Protein 4K02 (pdb70)

B-factor: mean 63.15, std 21.61, range [33.35, 143.44]

Structure (mmCIF, N/CA/C/O backbone):
data_4K02
#
_entry.id   4K02
#
_cell.length_a   99.529
_cell.length_b   99.529
_cell.length_c   61.257
_cell.angle_alpha   90.00
_cell.angle_beta   90.00
_cell.angle_gamma   120.00
#
_symmetry.space_group_name_H-M   'P 31 2 1'
#
loop_
_entity.id
_entity.type
_entity.pdbx_description
1 polymer '1,4-dihydroxy-2-naphthoyl-CoA thioesterase'
2 water water
#
loop_
_atom_site.group_PDB
_atom_site.id
_atom_site.type_symbol
_atom_site.label_atom_id
_atom_site.label_alt_id
_atom_site.label_comp_id
_atom_site.label_asym_id
_atom_site.label_entity_id
_atom_site.label_seq_id
_atom_site.pdbx_PDB_ins_code
_atom_site.Cartn_x
_atom_site.Cartn_y
_atom_site.Cartn_z
_atom_site.occupancy
_atom_site.B_iso_or_equiv
_atom_site.auth_seq_id
_atom_site.auth_comp_id
_atom_site.auth_asym_id
_atom_site.auth_atom_id
_atom_site.pdbx_PDB_model_num
ATOM 1 N N . ALA A 1 13 ? 49.497 -27.011 88.834 1.00 100.38 10 ALA A N 1
ATOM 2 C CA . ALA A 1 13 ? 49.942 -26.242 90.029 1.00 91.07 10 ALA A CA 1
ATOM 3 C C . ALA A 1 13 ? 51.188 -25.452 89.647 1.00 92.65 10 ALA A C 1
ATOM 4 O O . ALA A 1 13 ? 52.182 -25.454 90.364 1.00 97.90 10 ALA A O 1
ATOM 6 N N . ILE A 1 14 ? 51.125 -24.783 88.499 1.00 112.50 11 ILE A N 1
ATOM 7 C CA . ILE A 1 14 ? 52.069 -23.715 88.161 1.00 109.19 11 ILE A CA 1
ATOM 8 C C . ILE A 1 14 ? 51.462 -22.330 88.432 1.00 91.16 11 ILE A C 1
ATOM 9 O O . ILE A 1 14 ? 52.165 -21.316 88.423 1.00 89.73 11 ILE A O 1
ATOM 14 N N . ASP A 1 15 ? 50.152 -22.295 88.678 1.00 67.93 12 ASP A N 1
ATOM 15 C CA . ASP A 1 15 ? 49.467 -21.134 89.258 1.00 54.08 12 ASP A CA 1
ATOM 16 C C . ASP A 1 15 ? 48.536 -21.609 90.384 1.00 59.73 12 ASP A C 1
ATOM 17 O O . ASP A 1 15 ? 47.435 -22.080 90.106 1.00 51.21 12 ASP A O 1
ATOM 22 N N . PRO A 1 16 ? 48.967 -21.511 91.653 1.00 56.65 13 PRO A N 1
ATOM 23 C CA . PRO A 1 16 ? 48.249 -22.275 92.675 1.00 61.46 13 PRO A CA 1
ATOM 24 C C . PRO A 1 16 ? 46.787 -21.871 92.935 1.00 56.46 13 PRO A C 1
ATOM 25 O O . PRO A 1 16 ? 45.915 -22.729 93.125 1.00 52.69 13 PRO A O 1
ATOM 29 N N . PRO A 1 17 ? 46.481 -20.577 92.892 1.00 53.53 14 PRO A N 1
ATOM 30 C CA . PRO A 1 17 ? 45.068 -20.262 93.138 1.00 53.69 14 PRO A CA 1
ATOM 31 C C . PRO A 1 17 ? 44.133 -20.724 92.033 1.00 54.39 14 PRO A C 1
ATOM 32 O O . PRO A 1 17 ? 42.991 -21.114 92.314 1.00 46.34 14 PRO A O 1
ATOM 36 N N . LEU A 1 18 ? 44.605 -20.641 90.790 1.00 44.59 15 LEU A N 1
ATOM 37 C CA . LEU A 1 18 ? 43.862 -21.192 89.639 1.00 50.27 15 LEU A CA 1
ATOM 38 C C . LEU A 1 18 ? 43.719 -22.696 89.703 1.00 45.31 15 LEU A C 1
ATOM 39 O O . LEU A 1 18 ? 42.672 -23.262 89.370 1.00 46.47 15 LEU A O 1
ATOM 44 N N . HIS A 1 19 ? 44.762 -23.373 90.168 1.00 46.36 16 HIS A N 1
ATOM 45 C CA . HIS A 1 19 ? 44.683 -24.797 90.262 1.00 54.55 16 HIS A CA 1
ATOM 46 C C . HIS A 1 19 ? 43.584 -25.200 91.252 1.00 55.44 16 HIS A C 1
ATOM 47 O O . HIS A 1 19 ? 42.821 -26.126 91.008 1.00 48.83 16 HIS A O 1
ATOM 54 N N . MET A 1 20 ? 43.496 -24.486 92.365 1.00 49.71 17 MET A N 1
ATOM 55 C CA . MET A 1 20 ? 42.547 -24.778 93.422 1.00 57.58 17 MET A CA 1
ATOM 56 C C . MET A 1 20 ? 41.112 -24.490 93.002 1.00 48.70 17 MET A C 1
ATOM 57 O O . MET A 1 20 ? 40.168 -25.033 93.571 1.00 53.35 17 MET A O 1
ATOM 62 N N . LEU A 1 21 ? 40.953 -23.616 92.039 1.00 43.50 18 LEU A N 1
ATOM 63 C CA . LEU A 1 21 ? 39.637 -23.276 91.489 1.00 45.35 18 LEU A CA 1
ATOM 64 C C . LEU A 1 21 ? 39.208 -24.282 90.416 1.00 51.09 18 LEU A C 1
ATOM 65 O O . LEU A 1 21 ? 38.092 -24.216 89.931 1.00 47.91 18 LEU A O 1
ATOM 70 N N . GLY A 1 22 ? 40.085 -25.213 90.050 1.00 46.35 19 GLY A N 1
ATOM 71 C CA . GLY A 1 22 ? 39.764 -26.172 89.000 1.00 54.66 19 GLY A CA 1
ATOM 72 C C . GLY A 1 22 ? 40.204 -25.825 87.588 1.00 52.51 19 GLY A C 1
ATOM 73 O O . GLY A 1 22 ? 39.847 -26.516 86.654 1.00 48.52 19 GLY A O 1
ATOM 74 N N . PHE A 1 23 ? 41.039 -24.819 87.412 1.00 45.11 20 PHE A N 1
ATOM 75 C CA . PHE A 1 23 ? 41.539 -24.462 86.089 1.00 46.04 20 PHE A CA 1
ATOM 76 C C . PHE A 1 23 ? 42.511 -25.520 85.576 1.00 50.09 20 PHE A C 1
ATOM 77 O O . PHE A 1 23 ? 43.298 -26.031 86.354 1.00 50.07 20 PHE A O 1
ATOM 85 N N . GLU A 1 24 ? 42.428 -25.914 84.303 1.00 49.77 21 GLU A N 1
ATOM 86 C CA . GLU A 1 24 ? 43.459 -26.763 83.687 1.00 52.11 21 GLU A CA 1
ATOM 87 C C . GLU A 1 24 ? 44.133 -26.109 82.489 1.00 60.64 21 GLU A C 1
ATOM 88 O O . GLU A 1 24 ? 43.461 -25.624 81.577 1.00 53.36 21 GLU A O 1
ATOM 94 N N . PHE A 1 25 ? 45.455 -26.012 82.514 1.00 55.97 22 PHE A N 1
ATOM 95 C CA . PHE A 1 25 ? 46.178 -25.415 81.390 1.00 60.26 22 PHE A CA 1
ATOM 96 C C . PHE A 1 25 ? 46.175 -26.392 80.226 1.00 52.37 22 PHE A C 1
ATOM 97 O O . PHE A 1 25 ? 46.182 -27.599 80.397 1.00 62.59 22 PHE A O 1
ATOM 105 N N . ASP A 1 26 ? 46.194 -25.877 79.007 1.00 53.25 23 ASP A N 1
ATOM 106 C CA . ASP A 1 26 ? 46.241 -26.755 77.847 1.00 54.34 23 ASP A CA 1
ATOM 107 C C . ASP A 1 26 ? 47.498 -26.481 77.020 1.00 63.62 23 ASP A C 1
ATOM 108 O O . ASP A 1 26 ? 48.421 -27.281 77.041 1.00 75.17 23 ASP A O 1
ATOM 113 N N . GLU A 1 27 ? 47.540 -25.380 76.284 1.00 60.41 24 GLU A N 1
ATOM 114 C CA . GLU A 1 27 ? 48.651 -25.124 75.368 1.00 68.72 24 GLU A CA 1
ATOM 115 C C . GLU A 1 27 ? 49.518 -24.008 75.914 1.00 52.33 24 GLU A C 1
ATOM 116 O O . GLU A 1 27 ? 48.990 -23.034 76.429 1.00 48.92 24 GLU A O 1
ATOM 122 N N . LEU A 1 28 ? 50.842 -24.147 75.816 1.00 53.58 25 LEU A N 1
ATOM 123 C CA . LEU A 1 28 ? 51.733 -23.000 76.104 1.00 51.54 25 LEU A CA 1
ATOM 124 C C . LEU A 1 28 ? 52.718 -22.820 74.929 1.00 51.88 25 LEU A C 1
ATOM 125 O O . LEU A 1 28 ? 53.324 -23.808 74.497 1.00 53.47 25 LEU A O 1
ATOM 130 N N . SER A 1 29 ? 52.828 -21.596 74.439 1.00 56.53 26 SER A N 1
ATOM 131 C CA . SER A 1 29 ? 53.728 -21.245 73.343 1.00 55.48 26 SER A CA 1
ATOM 132 C C . SER A 1 29 ? 53.920 -19.741 73.412 1.00 53.70 26 SER A C 1
ATOM 133 O O . SER A 1 29 ? 53.194 -19.031 74.134 1.00 50.45 26 SER A O 1
ATOM 136 N N . PRO A 1 30 ? 54.928 -19.223 72.698 1.00 58.14 27 PRO A N 1
ATOM 137 C CA . PRO A 1 30 ? 55.153 -17.789 72.877 1.00 60.84 27 PRO A CA 1
ATOM 138 C C . PRO A 1 30 ? 54.075 -16.891 72.248 1.00 52.92 27 PRO A C 1
ATOM 139 O O . PRO A 1 30 ? 54.091 -15.677 72.486 1.00 48.22 27 PRO A O 1
ATOM 143 N N . THR A 1 31 ? 53.157 -17.472 71.463 1.00 48.42 28 THR A N 1
ATOM 144 C CA . THR A 1 31 ? 52.063 -16.661 70.897 1.00 52.44 28 THR A CA 1
ATOM 145 C C . THR A 1 31 ? 50.648 -17.045 71.357 1.00 52.61 28 THR A C 1
ATOM 146 O O . THR A 1 31 ? 49.690 -16.449 70.901 1.00 48.99 28 THR A O 1
ATOM 150 N N . ARG A 1 32 ? 50.514 -18.053 72.217 1.00 46.35 29 ARG A N 1
ATOM 151 C CA . ARG A 1 32 ? 49.198 -18.562 72.587 1.00 45.18 29 ARG A CA 1
ATOM 152 C C . ARG A 1 32 ? 49.270 -19.419 73.829 1.00 45.46 29 ARG A C 1
ATOM 153 O O . ARG A 1 32 ? 50.067 -20.349 73.906 1.00 49.15 29 ARG A O 1
ATOM 161 N N . ILE A 1 33 ? 48.422 -19.090 74.793 1.00 45.95 30 ILE A N 1
ATOM 162 C CA . ILE A 1 33 ? 48.240 -19.894 76.005 1.00 46.59 30 ILE A CA 1
ATOM 163 C C . ILE A 1 33 ? 46.754 -20.193 76.141 1.00 43.59 30 ILE A C 1
ATOM 164 O O . ILE A 1 33 ? 45.925 -19.289 76.039 1.00 42.62 30 ILE A O 1
ATOM 169 N N . THR A 1 34 ? 46.407 -21.433 76.425 1.00 45.61 31 THR A N 1
ATOM 170 C CA . THR A 1 34 ? 45.012 -21.774 76.591 1.00 48.10 31 THR A CA 1
ATOM 171 C C . THR A 1 34 ? 44.817 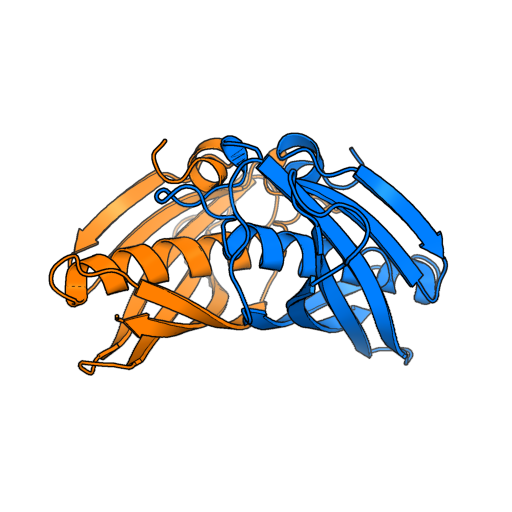-22.621 77.829 1.00 47.96 31 THR A C 1
ATOM 172 O O . THR A 1 34 ? 45.732 -23.296 78.328 1.00 49.59 31 THR A O 1
ATOM 176 N N . GLY A 1 35 ? 43.564 -22.652 78.269 1.00 44.84 32 GLY A N 1
ATOM 177 C CA . GLY A 1 35 ? 43.103 -23.707 79.164 1.00 47.94 32 GLY A CA 1
ATOM 178 C C . GLY A 1 35 ? 41.612 -23.632 79.386 1.00 49.53 32 GLY A C 1
ATOM 179 O O . GLY A 1 35 ? 40.897 -22.896 78.687 1.00 44.90 32 GLY A O 1
ATOM 180 N N . ARG A 1 36 ? 41.151 -24.377 80.381 1.00 46.63 33 ARG A N 1
ATOM 181 C CA . ARG A 1 36 ? 39.717 -24.537 80.622 1.00 48.83 33 ARG A CA 1
ATOM 182 C C . ARG A 1 36 ? 39.385 -24.537 82.093 1.00 49.74 33 ARG A C 1
ATOM 183 O O . ARG A 1 36 ? 40.201 -24.948 82.915 1.00 47.63 33 ARG A O 1
ATOM 191 N N . LEU A 1 37 ? 38.157 -24.125 82.390 1.00 45.09 34 LEU A N 1
ATOM 192 C CA . LEU A 1 37 ? 37.629 -24.111 83.739 1.00 44.21 34 LEU A CA 1
ATOM 193 C C . LEU A 1 37 ? 36.173 -24.577 83.773 1.00 45.10 34 LEU A C 1
ATOM 194 O O . LEU A 1 37 ? 35.308 -23.840 83.297 1.00 44.59 34 LEU A O 1
ATOM 199 N N . PRO A 1 38 ? 35.889 -25.732 84.392 1.00 45.79 35 PRO A N 1
ATOM 200 C CA . PRO A 1 38 ? 34.476 -26.035 84.699 1.00 49.08 35 PRO A CA 1
ATOM 201 C C . PRO A 1 38 ? 33.910 -24.990 85.670 1.00 51.19 35 PRO A C 1
ATOM 202 O O . PRO A 1 38 ? 34.562 -24.626 86.640 1.00 46.82 35 PRO A O 1
ATOM 206 N N . VAL A 1 39 ? 32.727 -24.454 85.415 1.00 46.35 36 VAL A N 1
ATOM 207 C CA . VAL A 1 39 ? 32.172 -23.481 86.344 1.00 42.90 36 VAL A CA 1
ATOM 208 C C . VAL A 1 39 ? 31.535 -24.248 87.501 1.00 49.56 36 VAL A C 1
ATOM 209 O O . VAL A 1 39 ? 30.427 -24.776 87.374 1.00 54.03 36 VAL A O 1
ATOM 213 N N . SER A 1 40 ? 32.293 -24.428 88.584 1.00 49.02 37 SER A N 1
ATOM 214 C CA . SER A 1 40 ? 31.851 -25.274 89.711 1.00 50.62 37 SER A CA 1
ATOM 215 C C . SER A 1 40 ? 31.510 -24.280 90.833 1.00 47.11 37 SER A C 1
ATOM 216 O O . SER A 1 40 ? 31.768 -23.094 90.675 1.00 46.83 37 SER A O 1
ATOM 219 N N . PRO A 1 41 ? 30.925 -24.748 91.948 1.00 48.22 38 PRO A N 1
ATOM 220 C CA . PRO A 1 41 ? 30.501 -23.851 93.024 1.00 49.85 38 PRO A CA 1
ATOM 221 C C . PRO A 1 41 ? 31.614 -22.960 93.583 1.00 57.51 38 PRO A C 1
ATOM 222 O O . PRO A 1 41 ? 31.361 -21.786 93.853 1.00 48.71 38 PRO A O 1
ATOM 226 N N . VAL A 1 42 ? 32.838 -23.482 93.670 1.00 50.04 39 VAL A N 1
ATOM 227 C CA . VAL A 1 42 ? 33.957 -22.681 94.157 1.00 47.78 39 VAL A CA 1
ATOM 228 C C . VAL A 1 42 ? 34.311 -21.463 93.295 1.00 48.38 39 VAL A C 1
ATOM 229 O O . VAL A 1 42 ? 34.969 -20.531 93.774 1.00 50.99 39 VAL A O 1
ATOM 233 N N . CYS A 1 43 ? 33.862 -21.456 92.035 1.00 43.80 40 CYS A N 1
ATOM 234 C CA . CYS A 1 43 ? 34.142 -20.430 91.043 1.00 38.76 40 CYS A CA 1
ATOM 235 C C . CYS A 1 43 ? 33.039 -19.389 90.917 1.00 44.81 40 CYS A C 1
ATOM 236 O O . CYS A 1 43 ? 33.148 -18.478 90.089 1.00 47.17 40 CYS A O 1
ATOM 239 N N . CYS A 1 44 ? 31.983 -19.531 91.706 1.00 49.23 41 CYS A N 1
ATOM 240 C CA . CYS A 1 44 ? 30.758 -18.753 91.510 1.00 55.67 41 CYS A CA 1
ATOM 241 C C . CYS A 1 44 ? 30.608 -17.619 92.519 1.00 63.53 41 CYS A C 1
ATOM 242 O O . CYS A 1 44 ? 30.937 -17.777 93.694 1.00 57.14 41 CYS A O 1
ATOM 245 N N . GLN A 1 45 ? 30.138 -16.471 92.032 1.00 58.45 42 GLN A N 1
ATOM 246 C CA . GLN A 1 45 ? 29.524 -15.468 92.900 1.00 63.38 42 GLN A CA 1
ATOM 247 C C . GLN A 1 45 ? 28.089 -15.914 93.158 1.00 70.35 42 GLN A C 1
ATOM 248 O O . GLN A 1 45 ? 27.584 -16.816 92.488 1.00 73.21 42 GLN A O 1
ATOM 254 N N . PRO A 1 46 ? 27.454 -15.387 94.212 1.00 95.53 43 PRO A N 1
ATOM 255 C CA . PRO A 1 46 ? 26.492 -16.252 94.900 1.00 101.56 43 PRO A CA 1
ATOM 256 C C . PRO A 1 46 ? 25.174 -16.517 94.171 1.00 106.20 43 PRO A C 1
ATOM 257 O O . PRO A 1 46 ? 24.353 -17.293 94.668 1.00 108.22 43 PRO A O 1
ATOM 261 N N . PHE A 1 47 ? 24.969 -15.911 93.006 1.00 85.24 44 PHE A N 1
ATOM 262 C CA . PHE A 1 47 ? 23.780 -16.234 92.226 1.00 85.11 44 PHE A CA 1
ATOM 263 C C . PHE A 1 47 ? 24.006 -17.402 91.256 1.00 79.98 44 PHE A C 1
ATOM 264 O O . PHE A 1 47 ? 23.320 -17.535 90.249 1.00 76.02 44 PHE A O 1
ATOM 272 N N . LYS A 1 48 ? 24.988 -18.254 91.519 1.00 68.74 45 LYS A N 1
ATOM 273 C CA . LYS A 1 48 ? 25.287 -19.373 90.629 1.00 62.29 45 LYS A CA 1
ATOM 274 C C . LYS A 1 48 ? 25.721 -18.957 89.232 1.00 56.81 45 LYS A C 1
ATOM 275 O O . LYS A 1 48 ? 25.480 -19.651 88.246 1.00 56.79 45 LYS A O 1
ATOM 281 N N . VAL A 1 49 ? 26.458 -17.856 89.159 1.00 52.58 46 VAL A N 1
ATOM 282 C CA . VAL A 1 49 ? 27.186 -17.533 87.950 1.00 54.14 46 VAL A CA 1
ATOM 283 C C . VAL A 1 49 ? 28.663 -17.402 88.284 1.00 47.01 46 VAL A C 1
ATOM 284 O O . VAL A 1 49 ? 29.019 -17.151 89.427 1.00 51.71 46 VAL A O 1
ATOM 288 N N . LEU A 1 50 ? 29.495 -17.585 87.266 1.00 45.30 47 LEU A N 1
ATOM 289 C CA . LEU A 1 50 ? 30.933 -17.466 87.384 1.00 47.43 47 LEU A CA 1
ATOM 290 C C . LEU A 1 50 ? 31.280 -16.079 87.920 1.00 46.53 47 LEU A C 1
ATOM 291 O O . LEU A 1 50 ? 30.737 -15.065 87.451 1.00 45.01 47 LEU A O 1
ATOM 296 N N . HIS A 1 51 ? 32.187 -16.075 88.895 1.00 49.59 48 HIS A N 1
ATOM 297 C CA . HIS A 1 51 ? 32.691 -14.862 89.563 1.00 44.02 48 HIS A CA 1
ATOM 298 C C . HIS A 1 51 ? 33.504 -14.053 88.574 1.00 43.85 48 HIS A C 1
ATOM 299 O O . HIS A 1 51 ? 34.483 -14.540 87.983 1.00 42.15 48 HIS A O 1
ATOM 306 N N . GLY A 1 52 ? 33.153 -12.772 88.391 1.00 43.09 49 GLY A N 1
ATOM 307 C CA . GLY A 1 52 ? 33.929 -11.912 87.534 1.00 41.79 49 GLY A CA 1
ATOM 308 C C . GLY A 1 52 ? 35.398 -11.781 87.919 1.00 44.90 49 GLY A C 1
ATOM 309 O O . GLY A 1 52 ? 36.292 -11.528 87.067 1.00 40.69 49 GLY A O 1
ATOM 310 N N . GLY A 1 53 ? 35.641 -11.923 89.216 1.00 40.64 50 GLY A N 1
ATOM 311 C CA . GLY A 1 53 ? 37.003 -11.877 89.755 1.00 43.59 50 GLY A CA 1
ATOM 312 C C . GLY A 1 53 ? 37.831 -13.069 89.317 1.00 38.95 50 GLY A C 1
ATOM 313 O O . GLY A 1 53 ? 39.048 -13.003 89.182 1.00 40.19 50 GLY A O 1
ATOM 314 N N . VAL A 1 54 ? 37.164 -14.207 89.161 1.00 41.21 51 VAL A N 1
ATOM 315 C CA . VAL A 1 54 ? 37.811 -15.393 88.630 1.00 37.57 51 VAL A CA 1
ATOM 316 C C . VAL A 1 54 ? 38.195 -15.207 87.172 1.00 38.33 51 VAL A C 1
ATOM 317 O O . VAL A 1 54 ? 39.295 -15.589 86.788 1.00 36.69 51 VAL A O 1
ATOM 321 N N . SER A 1 55 ? 37.334 -14.594 86.370 1.00 41.69 52 SER A N 1
ATOM 322 C CA . SER A 1 55 ? 37.688 -14.261 84.991 1.00 37.55 52 SER A CA 1
ATOM 323 C C . SER A 1 55 ? 38.923 -13.336 84.960 1.00 37.32 52 SER 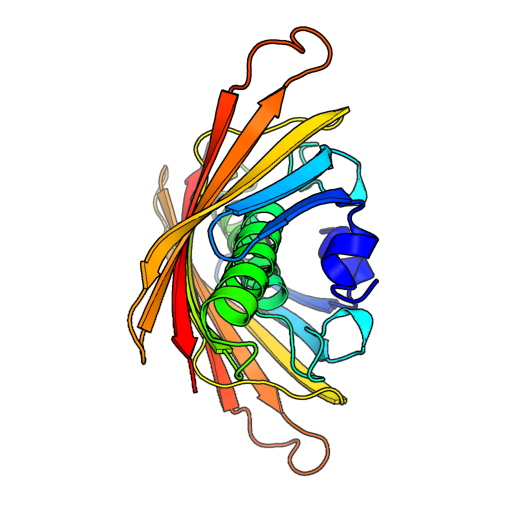A C 1
ATOM 324 O O . SER A 1 55 ? 39.867 -13.548 84.210 1.00 37.51 52 SER A O 1
ATOM 327 N N . ALA A 1 56 ? 38.940 -12.335 85.823 1.00 36.73 53 ALA A N 1
ATOM 328 C CA . ALA A 1 56 ? 40.114 -11.474 85.958 1.00 33.35 53 ALA A CA 1
ATOM 329 C C . ALA A 1 56 ? 41.387 -12.181 86.345 1.00 37.73 53 ALA A C 1
ATOM 330 O O . ALA A 1 56 ? 42.475 -11.891 85.795 1.00 38.10 53 ALA A O 1
ATOM 332 N N . LEU A 1 57 ? 41.248 -13.087 87.312 1.00 38.17 54 LEU A N 1
ATOM 333 C CA . LEU A 1 57 ? 42.379 -13.880 87.786 1.00 36.65 54 LEU A CA 1
ATOM 334 C C . LEU A 1 57 ? 42.945 -14.758 86.661 1.00 37.26 54 LEU A C 1
ATOM 335 O O . LEU A 1 57 ? 44.165 -14.838 86.451 1.00 38.51 54 LEU A O 1
ATOM 340 N N . ILE A 1 58 ? 42.072 -15.320 85.848 1.00 36.67 55 ILE A N 1
ATOM 341 C CA . ILE A 1 58 ? 42.484 -16.055 84.653 1.00 35.89 55 ILE A CA 1
ATOM 342 C C . ILE A 1 58 ? 43.237 -15.221 83.630 1.00 40.37 55 ILE A C 1
ATOM 343 O O . ILE A 1 58 ? 44.286 -15.635 83.118 1.00 37.15 55 ILE A O 1
ATOM 348 N N . ALA A 1 59 ? 42.718 -14.032 83.354 1.00 34.10 56 ALA A N 1
ATOM 349 C CA . ALA A 1 59 ? 43.374 -13.115 82.439 1.00 39.04 56 ALA A CA 1
ATOM 350 C C . ALA A 1 59 ? 44.762 -12.782 82.934 1.00 37.20 56 ALA A C 1
ATOM 351 O O . ALA A 1 59 ? 45.742 -12.915 82.182 1.00 39.38 56 ALA A O 1
ATOM 353 N N . GLU A 1 60 ? 44.884 -12.389 84.196 1.00 37.03 57 GLU A N 1
ATOM 354 C CA . GLU A 1 60 ? 46.189 -12.038 84.681 1.00 38.79 57 GLU A CA 1
ATOM 355 C C . GLU A 1 60 ? 47.161 -13.210 84.591 1.00 45.15 57 GLU A C 1
ATOM 356 O O . GLU A 1 60 ? 48.337 -13.019 84.297 1.00 37.76 57 GLU A O 1
ATOM 362 N N . SER A 1 61 ? 46.716 -14.400 84.984 1.00 41.53 58 SER A N 1
ATOM 363 C CA . SER A 1 61 ? 47.605 -15.550 85.055 1.00 37.27 58 SER A CA 1
ATOM 364 C C . SER A 1 61 ? 48.127 -15.910 83.669 1.00 35.04 58 SER A C 1
ATOM 365 O O . SER A 1 61 ? 49.342 -16.118 83.482 1.00 42.56 58 SER A O 1
ATOM 368 N N . LEU A 1 62 ? 47.214 -16.026 82.711 1.00 37.96 59 LEU A N 1
ATOM 369 C CA . LEU A 1 62 ? 47.573 -16.523 81.382 1.00 43.68 59 LEU A CA 1
ATOM 370 C C . LEU A 1 62 ? 48.426 -15.487 80.628 1.00 47.25 59 LEU A C 1
ATOM 371 O O . LEU A 1 62 ? 49.364 -15.827 79.905 1.00 41.56 59 LEU A O 1
ATOM 376 N N . ALA A 1 63 ? 48.093 -14.221 80.795 1.00 39.93 60 ALA A N 1
ATOM 377 C CA . ALA A 1 63 ? 48.880 -13.154 80.149 1.00 39.61 60 ALA A CA 1
ATOM 378 C C . ALA A 1 63 ? 50.302 -13.135 80.677 1.00 44.31 60 ALA A C 1
ATOM 379 O O . ALA A 1 63 ? 51.271 -12.915 79.924 1.00 43.78 60 ALA A O 1
ATOM 381 N N . SER A 1 64 ? 50.421 -13.354 81.986 1.00 39.73 61 SER A N 1
ATOM 382 C CA . SER A 1 64 ? 51.714 -13.403 82.615 1.00 44.49 61 SER A CA 1
ATOM 383 C C . SER A 1 64 ? 52.572 -14.602 82.199 1.00 46.45 61 SER A C 1
ATOM 384 O O . SER A 1 64 ? 53.782 -14.475 81.975 1.00 44.77 61 SER A O 1
ATOM 387 N N A MET A 1 65 ? 51.945 -15.773 82.115 0.50 43.52 62 MET A N 1
ATOM 388 N N B MET A 1 65 ? 51.948 -15.774 82.115 0.50 43.20 62 MET A N 1
ATOM 389 C CA A MET A 1 65 ? 52.611 -16.957 81.591 0.50 47.20 62 MET A CA 1
ATOM 390 C CA B MET A 1 65 ? 52.641 -16.943 81.598 0.50 46.81 62 MET A CA 1
ATOM 391 C C A MET A 1 65 ? 53.087 -16.709 80.159 0.50 44.19 62 MET A C 1
ATOM 392 C C B MET A 1 65 ? 53.090 -16.714 80.153 0.50 43.95 62 MET A C 1
ATOM 393 O O A MET A 1 65 ? 54.237 -16.973 79.833 0.50 47.88 62 MET A O 1
ATOM 394 O O B MET A 1 65 ? 54.234 -16.986 79.814 0.50 47.87 62 MET A O 1
ATOM 403 N N . GLY A 1 66 ? 52.226 -16.134 79.327 1.00 44.98 63 GLY A N 1
ATOM 404 C CA . GLY A 1 66 ? 52.572 -15.768 77.954 1.00 47.80 63 GLY A CA 1
ATOM 405 C C . GLY A 1 66 ? 53.770 -14.842 77.868 1.00 40.73 63 GLY A C 1
ATOM 406 O O . GLY A 1 66 ? 54.705 -15.095 77.116 1.00 44.87 63 GLY A O 1
ATOM 407 N N . ALA A 1 67 ? 53.724 -13.761 78.621 1.00 41.06 64 ALA A N 1
ATOM 408 C CA . ALA A 1 67 ? 54.799 -12.786 78.629 1.00 42.87 64 ALA A CA 1
ATOM 409 C C . ALA A 1 67 ? 56.125 -13.368 79.083 1.00 42.51 64 ALA A C 1
ATOM 410 O O . ALA A 1 67 ? 57.199 -13.008 78.608 1.00 45.00 64 ALA A O 1
ATOM 412 N N . HIS A 1 68 ? 56.054 -14.286 80.036 1.00 43.30 65 HIS A N 1
ATOM 413 C CA . HIS A 1 68 ? 57.226 -14.888 80.645 1.00 45.57 65 HIS A CA 1
ATOM 414 C C . HIS A 1 68 ? 57.844 -15.762 79.564 1.00 48.96 65 HIS A C 1
ATOM 415 O O . HIS A 1 68 ? 59.029 -15.731 79.308 1.00 53.14 65 HIS A O 1
ATOM 422 N N . MET A 1 69 ? 56.999 -16.475 78.844 1.00 50.26 66 MET A N 1
ATOM 423 C CA . MET A 1 69 ? 57.475 -17.226 77.711 1.00 53.98 66 MET A CA 1
ATOM 424 C C . MET A 1 69 ? 57.987 -16.400 76.540 1.00 51.34 66 MET A C 1
ATOM 425 O O . MET A 1 69 ? 59.070 -16.665 76.012 1.00 53.71 66 MET A O 1
ATOM 430 N N . ALA A 1 70 ? 57.215 -15.404 76.139 1.00 47.16 67 ALA A N 1
ATOM 431 C CA . ALA A 1 70 ? 57.584 -14.592 74.978 1.00 53.04 67 ALA A CA 1
ATOM 432 C C . ALA A 1 70 ? 58.805 -13.727 75.247 1.00 55.69 67 ALA A C 1
ATOM 433 O O . ALA A 1 70 ? 59.458 -13.248 74.313 1.00 60.60 67 ALA A O 1
ATOM 435 N N . SER A 1 71 ? 59.115 -13.508 76.515 1.00 52.74 68 SER A N 1
ATOM 436 C CA . S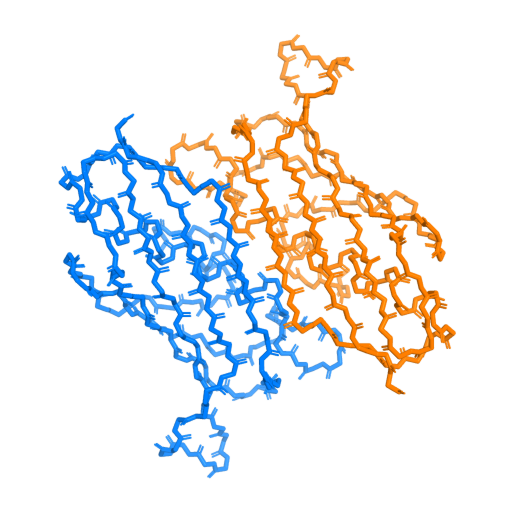ER A 1 71 ? 60.312 -12.724 76.851 1.00 55.44 68 SER A CA 1
ATOM 437 C C . SER A 1 71 ? 61.568 -13.565 77.034 1.00 52.82 68 SER A C 1
ATOM 438 O O . SER A 1 71 ? 62.680 -13.058 77.311 1.00 55.47 68 SER A O 1
ATOM 441 N N . GLY A 1 72 ? 61.446 -14.875 76.872 1.00 52.55 69 GLY A N 1
ATOM 442 C CA . GLY A 1 72 ? 62.597 -15.734 77.110 1.00 55.84 69 GLY A CA 1
ATOM 443 C C . GLY A 1 72 ? 62.864 -15.989 78.587 1.00 55.66 69 GLY A C 1
ATOM 444 O O . GLY A 1 72 ? 64.011 -16.118 78.989 1.00 55.08 69 GLY A O 1
ATOM 445 N N . PHE A 1 73 ? 61.796 -16.035 79.379 1.00 55.35 70 PHE A N 1
ATOM 446 C CA . PHE A 1 73 ? 61.824 -16.306 80.812 1.00 62.29 70 PHE A CA 1
ATOM 447 C C . PHE A 1 73 ? 62.456 -15.208 81.648 1.00 67.36 70 PHE A C 1
ATOM 448 O O . PHE A 1 73 ? 63.107 -15.473 82.656 1.00 69.36 70 PHE A O 1
ATOM 456 N N . LYS A 1 74 ? 62.286 -13.969 81.220 1.00 61.56 71 LYS A N 1
ATOM 457 C CA . LYS A 1 74 ? 62.679 -12.860 82.081 1.00 70.06 71 LYS A CA 1
ATOM 458 C C . LYS A 1 74 ? 61.574 -12.644 83.114 1.00 54.88 71 LYS A C 1
ATOM 459 O O . LYS A 1 74 ? 60.486 -13.175 82.998 1.00 52.78 71 LYS A O 1
ATOM 465 N N . ARG A 1 75 ? 61.839 -11.824 84.121 1.00 66.68 72 ARG A N 1
ATOM 466 C CA . ARG A 1 75 ? 60.824 -11.574 85.133 1.00 60.66 72 ARG A CA 1
ATOM 467 C C . ARG A 1 75 ? 59.816 -10.608 84.511 1.00 51.89 72 ARG A C 1
ATOM 468 O O . ARG A 1 75 ? 60.208 -9.645 83.864 1.00 56.19 72 ARG A O 1
ATOM 476 N N . VAL A 1 76 ? 58.540 -10.868 84.718 1.00 54.05 73 VAL A N 1
ATOM 477 C CA . VAL A 1 76 ? 57.522 -10.004 84.160 1.00 50.95 73 VAL A CA 1
ATOM 478 C C . VAL A 1 76 ? 56.569 -9.645 85.279 1.00 52.02 73 VAL A C 1
ATOM 479 O O . VAL A 1 76 ? 56.398 -10.413 86.209 1.00 50.27 73 VAL A O 1
ATOM 483 N N . ALA A 1 77 ? 55.931 -8.486 85.192 1.00 50.01 74 ALA A N 1
ATOM 484 C CA . ALA A 1 77 ? 54.908 -8.132 86.178 1.00 51.56 74 ALA A CA 1
ATOM 485 C C . ALA A 1 77 ? 53.775 -7.40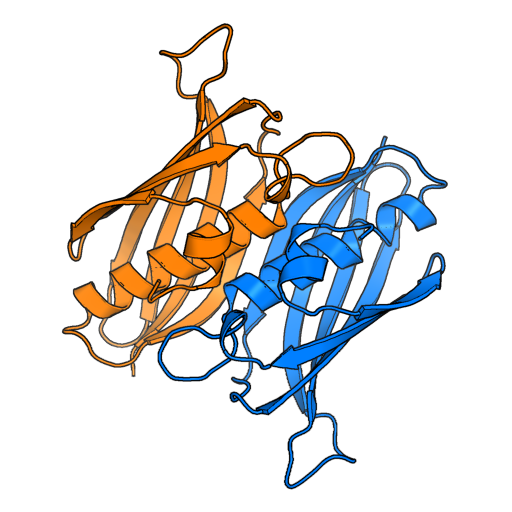2 85.445 1.00 42.40 74 ALA A C 1
ATOM 486 O O . ALA A 1 77 ? 54.048 -6.510 84.647 1.00 43.35 74 ALA A O 1
ATOM 488 N N . GLY A 1 78 ? 52.554 -7.860 85.687 1.00 40.19 75 GLY A N 1
ATOM 489 C CA . GLY A 1 78 ? 51.327 -7.201 85.291 1.00 42.52 75 GLY A CA 1
ATOM 490 C C . GLY A 1 78 ? 51.276 -5.846 85.965 1.00 41.43 75 GLY A C 1
ATOM 491 O O . GLY A 1 78 ? 51.349 -5.763 87.188 1.00 43.82 75 GLY A O 1
ATOM 492 N N . ILE A 1 79 ? 51.160 -4.772 85.185 1.00 43.46 76 ILE A N 1
ATOM 493 C CA . ILE A 1 79 ? 50.898 -3.472 85.780 1.00 41.10 76 ILE A CA 1
ATOM 494 C C . ILE A 1 79 ? 49.532 -2.833 85.497 1.00 38.88 76 ILE A C 1
ATOM 495 O O . ILE A 1 79 ? 49.165 -1.882 86.213 1.00 41.21 76 ILE A O 1
ATOM 500 N N . GLN A 1 80 ? 48.759 -3.420 84.586 1.00 39.67 77 GLN A N 1
ATOM 501 C CA . GLN A 1 80 ? 47.411 -2.911 84.352 1.00 40.57 77 GLN A CA 1
ATOM 502 C C . GLN A 1 80 ? 46.630 -4.002 83.674 1.00 40.88 77 GLN A C 1
ATOM 503 O O . GLN A 1 80 ? 47.133 -4.770 82.828 1.00 38.12 77 GLN A O 1
ATOM 509 N N . LEU A 1 81 ? 45.390 -4.135 84.127 1.00 36.18 78 LEU A N 1
ATOM 510 C CA . LEU A 1 81 ? 44.430 -5.047 83.555 1.00 34.17 78 LEU A CA 1
ATOM 511 C C . LEU A 1 81 ? 43.094 -4.320 83.334 1.00 34.59 78 LEU A C 1
ATOM 512 O O . LEU A 1 81 ? 42.612 -3.593 84.207 1.00 40.22 78 LEU A O 1
ATOM 517 N N . SER A 1 82 ? 42.534 -4.514 82.146 1.00 37.64 79 SER A N 1
ATOM 518 C CA . SER A 1 82 ? 41.225 -3.972 81.779 1.00 40.09 79 SER A CA 1
ATOM 519 C C . SER A 1 82 ? 40.438 -5.154 81.285 1.00 41.73 79 SER A C 1
ATOM 520 O O . SER A 1 82 ? 40.903 -5.871 80.391 1.00 39.27 79 SER A O 1
ATOM 523 N N . ILE A 1 83 ? 39.266 -5.389 81.874 1.00 37.77 80 ILE A N 1
ATOM 524 C CA . ILE A 1 83 ? 38.454 -6.536 81.493 1.00 36.13 80 ILE A CA 1
ATOM 525 C C . ILE A 1 83 ? 37.027 -6.062 81.302 1.00 41.24 80 ILE A C 1
ATOM 526 O O . ILE A 1 83 ? 36.503 -5.277 82.134 1.00 37.70 80 ILE A O 1
ATOM 531 N N . ASN A 1 84 ? 36.445 -6.476 80.173 1.00 38.12 81 ASN A N 1
ATOM 532 C CA . ASN A 1 84 ? 35.026 -6.392 79.880 1.00 43.92 81 ASN A CA 1
ATOM 533 C C . ASN A 1 84 ? 34.301 -7.722 80.133 1.00 44.59 81 ASN A C 1
ATOM 534 O O . ASN A 1 84 ? 34.609 -8.749 79.526 1.00 38.87 81 ASN A O 1
ATOM 539 N N . HIS A 1 85 ? 33.290 -7.684 80.997 1.00 41.07 82 HIS A N 1
ATOM 540 C CA . HIS A 1 85 ? 32.396 -8.813 81.195 1.00 40.31 82 HIS A CA 1
ATOM 541 C C . HIS A 1 85 ? 31.200 -8.625 80.300 1.00 46.19 82 HIS A C 1
ATOM 542 O O . HIS A 1 85 ? 30.387 -7.694 80.490 1.00 45.86 82 HIS A O 1
ATOM 549 N N . LEU A 1 86 ? 31.080 -9.504 79.306 1.00 44.54 83 LEU A N 1
ATOM 550 C CA . LEU A 1 86 ? 30.057 -9.351 78.247 1.00 48.81 83 LEU A CA 1
ATOM 551 C C . LEU A 1 86 ? 28.782 -10.118 78.533 1.00 51.11 83 LEU A C 1
ATOM 552 O O . LEU A 1 86 ? 27.685 -9.681 78.223 1.00 51.62 83 LEU A O 1
ATOM 557 N N . LYS A 1 87 ? 28.916 -11.310 79.107 1.00 44.97 84 LYS A N 1
ATOM 558 C CA . LYS A 1 87 ? 27.819 -12.218 79.333 1.00 46.14 84 LYS A CA 1
ATOM 559 C C . LYS A 1 87 ? 28.194 -13.023 80.568 1.00 46.74 84 LYS A C 1
ATOM 560 O O . LYS A 1 87 ? 29.375 -13.213 80.875 1.00 46.30 84 LYS A O 1
ATOM 566 N N . SER A 1 88 ? 27.195 -13.537 81.257 1.00 49.16 85 SER A N 1
ATOM 567 C CA . SER A 1 88 ? 27.502 -14.385 82.404 1.00 53.23 85 SER A CA 1
ATOM 568 C C . SER A 1 88 ? 27.677 -15.838 81.972 1.00 51.42 85 SER A C 1
ATOM 569 O O . SER A 1 88 ? 27.280 -16.230 80.878 1.00 53.70 85 SER A O 1
ATOM 572 N N . ALA A 1 89 ? 28.278 -16.637 82.846 1.00 51.39 86 ALA A N 1
ATOM 573 C CA . ALA A 1 89 ? 28.280 -18.074 82.686 1.00 47.97 86 ALA A CA 1
ATOM 574 C C . ALA A 1 89 ? 27.683 -18.717 83.928 1.00 56.78 86 ALA A C 1
ATOM 575 O O . ALA A 1 89 ? 27.860 -18.240 85.055 1.00 53.65 86 ALA A O 1
ATOM 577 N N . ASP A 1 90 ? 26.927 -19.786 83.700 1.00 54.82 87 ASP A N 1
ATOM 578 C CA . ASP A 1 90 ? 26.225 -20.440 84.777 1.00 50.40 87 ASP A CA 1
ATOM 579 C C . ASP A 1 90 ? 26.997 -21.611 85.334 1.00 46.15 87 ASP A C 1
ATOM 580 O O . ASP A 1 90 ? 27.844 -22.210 84.664 1.00 51.56 87 ASP A O 1
ATOM 585 N N . LEU A 1 91 ? 26.698 -21.903 86.588 1.00 48.75 88 LEU A N 1
ATOM 586 C CA . LEU A 1 91 ? 27.136 -23.120 87.255 1.00 50.80 88 LEU A CA 1
ATOM 587 C C . LEU A 1 91 ? 26.862 -24.273 86.306 1.00 56.82 88 LEU A C 1
ATOM 588 O O . LEU A 1 91 ? 25.752 -24.374 85.792 1.00 54.44 88 LEU A O 1
ATOM 593 N N . GLY A 1 92 ? 27.849 -25.123 86.064 1.00 52.88 89 GLY A N 1
ATOM 594 C CA . GLY A 1 92 ? 27.662 -26.260 85.164 1.00 57.84 89 GLY A CA 1
ATOM 595 C C . GLY A 1 92 ? 28.171 -26.009 83.762 1.00 59.57 89 GLY A C 1
ATOM 596 O O . GLY A 1 92 ? 28.504 -26.959 83.060 1.00 58.21 89 GLY A O 1
ATOM 597 N N . ASP A 1 93 ? 28.315 -24.744 83.364 1.00 54.92 90 ASP A N 1
ATOM 598 C CA . ASP A 1 93 ? 28.980 -24.436 82.102 1.00 51.20 90 ASP A CA 1
ATOM 599 C C . ASP A 1 93 ? 30.474 -24.754 82.133 1.00 53.64 90 ASP A C 1
ATOM 600 O O . ASP A 1 93 ? 31.049 -25.004 83.190 1.00 50.64 90 ASP A O 1
ATOM 605 N N . LEU A 1 94 ? 31.091 -24.791 80.958 1.00 52.47 91 LEU A N 1
ATOM 606 C CA . LEU A 1 94 ? 32.527 -24.938 80.807 1.00 50.09 91 LEU A CA 1
ATOM 607 C C . LEU A 1 94 ? 33.103 -23.687 80.144 1.00 50.78 91 LEU A C 1
ATOM 608 O O . LEU A 1 94 ? 32.622 -23.252 79.105 1.00 49.73 91 LEU A O 1
ATOM 613 N N . VAL A 1 95 ? 34.149 -23.127 80.737 1.00 44.94 92 VAL A N 1
ATOM 614 C CA . VAL A 1 95 ? 34.811 -21.935 80.224 1.00 40.31 92 VAL A CA 1
ATOM 615 C C . VAL A 1 95 ? 36.145 -22.299 79.581 1.00 41.07 92 VAL A C 1
ATOM 616 O O . VAL A 1 95 ? 36.895 -23.152 80.081 1.00 43.49 92 VAL A O 1
ATOM 620 N N . PH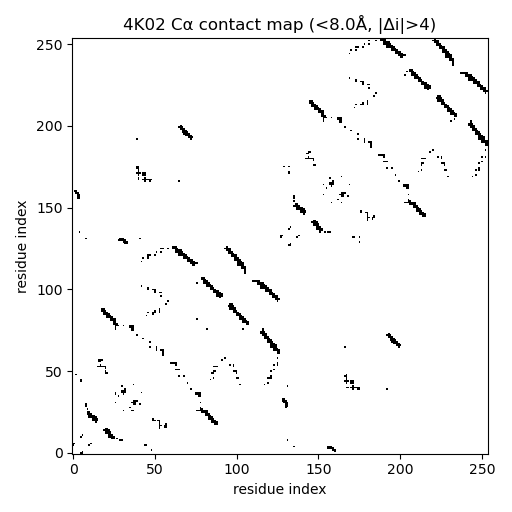E A 1 96 ? 36.379 -21.716 78.414 1.00 41.59 93 PHE A N 1
ATOM 621 C CA . PHE A 1 96 ? 37.606 -21.868 77.666 1.00 44.48 93 PHE A CA 1
ATOM 622 C C . PHE A 1 96 ? 38.307 -20.524 77.626 1.00 43.95 93 PHE A C 1
ATOM 623 O O . PHE A 1 96 ? 37.674 -19.512 77.376 1.00 40.40 93 PHE A O 1
ATOM 631 N N . ALA A 1 97 ? 39.619 -20.523 77.841 1.00 41.53 94 ALA A N 1
ATOM 632 C CA . ALA A 1 97 ? 40.378 -19.289 77.883 1.00 39.42 94 ALA A CA 1
ATOM 633 C C . ALA A 1 97 ? 41.528 -19.317 76.877 1.00 40.47 94 ALA A C 1
ATOM 634 O O . ALA A 1 97 ? 42.142 -20.352 76.667 1.00 44.68 94 ALA A O 1
ATOM 636 N N . GLU A 1 98 ? 41.791 -18.183 76.232 1.00 41.19 95 GLU A N 1
ATOM 637 C CA . GLU A 1 98 ? 42.883 -18.087 75.285 1.00 46.52 95 GLU A CA 1
ATOM 638 C C . GLU A 1 98 ? 43.545 -16.719 75.392 1.00 42.27 95 GLU A C 1
ATOM 639 O O . GLU A 1 98 ? 42.896 -15.695 75.212 1.00 38.65 95 GLU A O 1
ATOM 645 N N . ALA A 1 99 ? 44.853 -16.739 75.628 1.00 38.88 96 ALA A N 1
ATOM 646 C CA . ALA A 1 99 ? 45.665 -15.528 75.684 1.00 38.41 96 ALA A CA 1
ATOM 647 C C . ALA A 1 99 ? 46.613 -15.488 74.493 1.00 40.73 96 ALA A C 1
ATOM 648 O O . ALA A 1 99 ? 47.265 -16.489 74.151 1.00 42.40 96 ALA A O 1
ATOM 650 N N . THR A 1 100 ? 46.640 -14.354 73.813 1.00 41.26 97 THR A N 1
ATOM 651 C CA . THR A 1 100 ? 47.552 -14.134 72.697 1.00 43.23 97 THR A CA 1
ATOM 652 C C . THR A 1 100 ? 48.094 -12.698 72.769 1.00 47.79 97 THR A C 1
ATOM 653 O O . THR A 1 100 ? 47.449 -11.804 73.350 1.00 42.80 97 THR A O 1
ATOM 657 N N . PRO A 1 101 ? 49.249 -12.455 72.143 1.00 43.10 98 PRO A N 1
ATOM 658 C CA . PRO A 1 101 ? 49.924 -11.172 72.331 1.00 44.23 98 PRO A CA 1
ATOM 659 C C . PRO A 1 101 ? 49.291 -10.186 71.397 1.00 48.78 98 PRO A C 1
ATOM 660 O O . PRO A 1 101 ? 48.954 -10.527 70.279 1.00 46.15 98 PRO A O 1
ATOM 664 N N . VAL A 1 102 ? 49.100 -8.965 71.869 1.00 45.07 99 VAL A N 1
ATOM 665 C CA . VAL A 1 102 ? 48.754 -7.889 70.970 1.00 44.26 99 VAL A CA 1
ATOM 666 C C . VAL A 1 102 ? 49.995 -7.134 70.530 1.00 47.84 99 VAL A C 1
ATOM 667 O O . VAL A 1 102 ? 50.094 -6.691 69.369 1.00 53.49 99 VAL A O 1
ATOM 671 N N . SER A 1 103 ? 50.921 -6.946 71.470 1.00 48.14 100 SER A N 1
ATOM 672 C CA . SER A 1 103 ? 52.182 -6.258 71.205 1.00 53.99 100 SER A CA 1
ATOM 673 C C . SER A 1 103 ? 53.274 -6.870 72.070 1.00 55.58 100 SER A C 1
ATOM 674 O O . SER A 1 103 ? 53.076 -7.060 73.264 1.00 49.22 100 SER A O 1
ATOM 677 N N . THR A 1 104 ? 54.423 -7.188 71.489 1.00 58.00 101 THR A N 1
ATOM 678 C CA . THR A 1 104 ? 55.534 -7.630 72.315 1.00 60.69 101 THR A CA 1
ATOM 679 C C . THR A 1 104 ? 56.727 -6.778 71.948 1.00 60.70 101 THR A C 1
ATOM 680 O O . THR A 1 104 ? 57.202 -6.852 70.823 1.00 74.50 101 THR A O 1
ATOM 684 N N . GLY A 1 105 ? 57.163 -5.946 72.881 1.00 63.86 102 GLY A N 1
ATOM 685 C CA . GLY A 1 105 ? 58.470 -5.314 72.808 1.00 68.72 102 GLY A CA 1
ATOM 686 C C . GLY A 1 105 ? 59.327 -5.817 73.951 1.00 65.53 102 GLY A C 1
ATOM 687 O O . GLY A 1 105 ? 58.919 -6.709 74.687 1.00 61.85 102 GLY A O 1
ATOM 688 N N . LYS A 1 106 ? 60.466 -5.164 74.139 1.00 69.04 103 LYS A N 1
ATOM 689 C CA . LYS A 1 106 ? 61.493 -5.568 75.094 1.00 65.38 103 LYS A CA 1
ATOM 690 C C . LYS A 1 106 ? 61.079 -5.226 76.511 1.00 74.15 103 LYS A C 1
ATOM 691 O O . LYS A 1 106 ? 61.396 -5.958 77.456 1.00 62.98 103 LYS A O 1
ATOM 697 N N . THR A 1 107 ? 60.330 -4.132 76.652 1.00 59.34 104 THR A N 1
ATOM 698 C CA . THR A 1 107 ? 59.993 -3.628 77.963 1.00 54.44 104 THR A CA 1
ATOM 699 C C . THR A 1 107 ? 58.518 -3.866 78.281 1.00 51.84 104 THR A C 1
ATOM 700 O O . THR A 1 107 ? 58.187 -4.268 79.395 1.00 55.52 104 THR A O 1
ATOM 704 N N . ILE A 1 108 ? 57.635 -3.557 77.333 1.00 50.95 105 ILE A N 1
ATOM 705 C CA . ILE A 1 108 ? 56.184 -3.680 77.553 1.00 47.45 105 ILE A CA 1
ATOM 706 C C . ILE A 1 108 ? 55.629 -4.762 76.644 1.00 47.40 105 ILE A C 1
ATOM 707 O O . ILE A 1 108 ? 55.995 -4.831 75.469 1.00 48.57 105 ILE A O 1
ATOM 712 N N . GLN A 1 109 ? 54.828 -5.657 77.215 1.00 41.58 106 GLN A N 1
ATOM 713 C CA . GLN A 1 109 ? 54.001 -6.558 76.436 1.00 42.62 106 GLN A CA 1
ATOM 714 C C . GLN A 1 109 ? 52.526 -6.317 76.777 1.00 41.60 106 GLN A C 1
ATOM 715 O O . GLN A 1 109 ? 52.196 -5.960 77.894 1.00 42.76 106 GLN A O 1
ATOM 721 N N . VAL A 1 110 ? 51.682 -6.396 75.756 1.00 40.46 107 VAL A N 1
ATOM 722 C CA . VAL A 1 110 ? 50.240 -6.324 75.928 1.00 39.02 107 VAL A CA 1
ATOM 723 C C . VAL A 1 110 ? 49.650 -7.624 75.363 1.00 35.00 107 VAL A C 1
ATOM 724 O O . VAL A 1 110 ? 49.966 -8.012 74.231 1.00 42.69 107 VAL A O 1
ATOM 728 N N . TRP A 1 111 ? 48.891 -8.312 76.213 1.00 35.62 108 TRP A N 1
ATOM 729 C CA . TRP A 1 111 ? 48.238 -9.583 75.881 1.00 35.72 108 TRP A CA 1
ATOM 730 C C . TRP A 1 111 ? 46.725 -9.408 75.943 1.00 37.93 108 TRP A C 1
ATOM 731 O O . TRP A 1 111 ? 46.162 -8.639 76.759 1.00 39.36 108 TRP A O 1
ATOM 742 N N . GLU A 1 112 ? 46.058 -10.092 75.024 1.00 35.59 109 GLU A N 1
ATOM 743 C CA . GLU A 1 112 ? 44.594 -10.164 75.047 1.00 40.59 109 GLU A CA 1
ATOM 744 C C . GLU A 1 112 ? 44.160 -11.527 75.561 1.00 42.01 109 GLU A C 1
ATOM 745 O O . GLU A 1 112 ? 44.733 -12.544 75.158 1.00 41.50 109 GLU A O 1
ATOM 751 N N . VAL A 1 113 ? 43.181 -11.579 76.465 1.00 35.54 110 VAL A N 1
ATOM 752 C CA . VAL A 1 113 ? 42.670 -12.863 76.958 1.00 33.72 110 VAL A CA 1
ATOM 753 C C . VAL A 1 113 ? 41.163 -12.903 76.719 1.00 38.00 110 VAL A C 1
ATOM 754 O O . VAL A 1 113 ? 40.468 -12.009 77.142 1.00 40.28 110 VAL A O 1
ATOM 758 N N . LYS A 1 114 ? 40.706 -13.860 75.922 1.00 36.64 111 LYS A N 1
ATOM 759 C CA . LYS A 1 114 ? 39.281 -14.102 75.671 1.00 34.13 111 LYS A CA 1
ATOM 760 C C . LYS A 1 114 ? 38.813 -15.318 76.459 1.00 40.89 111 LYS A C 1
ATOM 761 O O . LYS A 1 114 ? 39.530 -16.331 76.577 1.00 42.61 111 LYS A O 1
ATOM 767 N N . LEU A 1 115 ? 37.641 -15.178 77.086 1.00 37.64 112 LEU A N 1
ATOM 768 C CA . LEU A 1 115 ? 36.930 -16.284 77.697 1.00 35.49 112 LEU A CA 1
ATOM 769 C C . LEU A 1 115 ? 35.628 -16.555 76.931 1.00 42.11 112 LEU A C 1
ATOM 770 O O . LEU A 1 115 ? 34.876 -15.630 76.612 1.00 41.19 112 LEU A O 1
ATOM 775 N N . TRP A 1 116 ? 35.374 -17.847 76.679 1.00 40.96 113 TRP A N 1
ATOM 776 C CA . TRP A 1 116 ? 34.135 -18.327 76.062 1.00 43.73 113 TRP A CA 1
ATOM 777 C C . TRP A 1 116 ? 33.534 -19.361 76.999 1.00 42.18 113 TRP A C 1
ATOM 778 O O . TRP A 1 116 ? 34.250 -20.034 77.734 1.00 45.32 113 TRP A O 1
ATOM 789 N N . LYS A 1 117 ? 32.224 -19.542 76.884 1.00 46.67 114 LYS A N 1
ATOM 790 C CA . LYS A 1 117 ? 31.547 -20.637 77.564 1.00 44.32 114 LYS A CA 1
ATOM 791 C C . LYS A 1 117 ? 30.870 -21.567 76.534 1.00 46.25 114 LYS A C 1
ATOM 792 O O . LYS A 1 117 ? 30.481 -21.149 75.418 1.00 50.38 114 LYS A O 1
ATOM 798 N N . THR A 1 118 ? 30.767 -22.841 76.906 1.00 49.38 115 THR A N 1
ATOM 799 C CA . THR A 1 118 ? 29.750 -23.761 76.364 1.00 54.27 115 THR A CA 1
ATOM 800 C C . THR A 1 118 ? 28.893 -24.286 77.515 1.00 55.91 115 THR A C 1
ATOM 801 O O . THR A 1 118 ? 29.291 -24.201 78.671 1.00 55.03 115 THR A O 1
ATOM 805 N N . THR A 1 119 ? 27.718 -24.838 77.217 1.00 59.47 116 THR A N 1
ATOM 806 C CA . THR A 1 119 ? 26.767 -25.203 78.259 1.00 63.49 116 THR A CA 1
ATOM 807 C C . THR A 1 119 ? 26.475 -26.713 78.195 1.00 75.73 116 THR A C 1
ATOM 808 O O . THR A 1 119 ? 26.953 -27.425 77.304 1.00 70.50 116 THR A O 1
ATOM 812 N N . GLN A 1 120 ? 25.703 -27.212 79.152 1.00 82.47 117 GLN A N 1
ATOM 813 C CA . GLN A 1 120 ? 25.299 -28.621 79.126 1.00 96.97 117 GLN A CA 1
ATOM 814 C C . GLN A 1 120 ? 24.486 -28.869 77.863 1.00 101.67 117 GLN A C 1
ATOM 815 O O . GLN A 1 120 ? 24.783 -29.777 77.087 1.00 92.38 117 GLN A O 1
ATOM 821 N N . LYS A 1 121 ? 23.474 -28.029 77.663 1.00 96.36 118 LYS A N 1
ATOM 822 C CA . LYS A 1 121 ? 22.564 -28.161 76.530 1.00 100.30 118 LYS A CA 1
ATOM 823 C C . LYS A 1 121 ? 23.295 -28.022 75.195 1.00 106.47 118 LYS A C 1
ATOM 824 O O . LYS A 1 121 ? 23.136 -28.872 74.317 1.00 93.26 118 LYS A O 1
ATOM 830 N N . ASP A 1 122 ? 24.108 -26.975 75.059 1.00 88.59 119 ASP A N 1
ATOM 831 C CA . ASP A 1 122 ? 24.831 -26.702 73.818 1.00 82.89 119 ASP A CA 1
ATOM 832 C C . ASP A 1 122 ? 26.341 -26.698 74.046 1.00 90.69 119 ASP A C 1
ATOM 833 O O . ASP A 1 122 ? 26.892 -25.735 74.606 1.00 72.25 119 ASP A O 1
ATOM 838 N N . LYS A 1 123 ? 26.995 -27.768 73.596 1.00 80.40 120 LYS A N 1
ATOM 839 C CA . LYS A 1 123 ? 28.419 -27.972 73.846 1.00 81.43 120 LYS A CA 1
ATOM 840 C C . LYS A 1 123 ? 29.301 -27.693 72.635 1.00 81.49 120 LYS A C 1
ATOM 841 O O . LYS A 1 123 ? 30.524 -27.662 72.759 1.00 82.20 120 LYS A O 1
ATOM 847 N N . ALA A 1 124 ? 28.679 -27.483 71.479 1.00 78.07 121 ALA A N 1
ATOM 848 C CA . ALA A 1 124 ? 29.391 -27.200 70.237 1.00 80.11 121 ALA A CA 1
ATOM 849 C C . ALA A 1 124 ? 29.790 -25.728 70.174 1.00 77.35 121 ALA A C 1
ATOM 850 O O . ALA A 1 124 ? 30.852 -25.375 69.670 1.00 80.44 121 ALA A O 1
ATOM 852 N N . ASN A 1 125 ? 28.895 -24.876 70.655 1.00 78.82 122 ASN A N 1
ATOM 853 C CA . ASN A 1 125 ? 28.905 -23.462 70.321 1.00 76.25 122 ASN A CA 1
ATOM 854 C C . ASN A 1 125 ? 29.561 -22.632 71.422 1.00 65.65 122 ASN A C 1
ATOM 855 O O . ASN A 1 125 ? 28.967 -22.396 72.477 1.00 66.92 122 ASN A O 1
ATOM 860 N N . LYS A 1 126 ? 30.772 -22.159 71.153 1.00 61.78 123 LYS A N 1
ATOM 861 C CA . LYS A 1 126 ? 31.491 -21.319 72.113 1.00 60.23 123 LYS A CA 1
ATOM 862 C C . LYS A 1 126 ? 30.926 -19.905 72.075 1.00 57.53 123 LYS A C 1
ATOM 863 O O . LYS A 1 126 ? 30.888 -19.322 71.007 1.00 60.71 123 LYS A O 1
ATOM 869 N N . ILE A 1 127 ? 30.523 -19.371 73.225 1.00 54.00 124 ILE A N 1
ATOM 870 C CA . ILE A 1 127 ? 29.901 -18.042 73.308 1.00 53.35 124 ILE A CA 1
ATOM 871 C C . ILE A 1 127 ? 30.875 -17.157 74.082 1.00 48.69 124 ILE A C 1
ATOM 872 O O . ILE A 1 127 ? 31.340 -17.519 75.169 1.00 43.31 124 ILE A O 1
ATOM 877 N N . LEU A 1 128 ? 31.274 -16.032 73.496 1.00 44.27 125 LEU A N 1
ATOM 878 C CA . LEU A 1 128 ? 32.268 -15.161 74.159 1.00 44.00 125 LEU A CA 1
ATOM 879 C C . LEU A 1 128 ? 31.652 -14.500 75.396 1.00 46.35 125 LEU A C 1
ATOM 880 O O . LEU A 1 128 ? 30.581 -13.913 75.271 1.00 45.71 125 LEU A O 1
ATOM 885 N N . ILE A 1 129 ? 32.285 -14.565 76.565 1.00 41.33 126 ILE A N 1
ATOM 886 C CA . ILE A 1 129 ? 31.713 -13.976 77.784 1.00 43.71 126 ILE A CA 1
ATOM 887 C C . ILE A 1 129 ? 32.554 -12.833 78.359 1.00 41.40 126 ILE A C 1
ATOM 888 O O . ILE A 1 129 ? 32.046 -11.988 79.081 1.00 42.55 126 ILE A O 1
ATOM 893 N N . SER A 1 130 ? 33.825 -12.775 77.995 1.00 39.28 127 SER A N 1
ATOM 894 C CA . SER A 1 130 ? 34.768 -11.845 78.624 1.00 37.47 127 SER A CA 1
ATOM 895 C C . SER A 1 130 ? 35.906 -11.604 77.637 1.00 41.91 127 SER A C 1
ATOM 896 O O . SER A 1 130 ? 36.387 -12.493 76.924 1.00 40.87 127 SER A O 1
ATOM 899 N N . SER A 1 131 ? 36.422 -10.394 77.673 1.00 40.11 128 SER A N 1
ATOM 900 C CA . SER A 1 131 ? 37.605 -10.049 76.922 1.00 44.02 128 SER A CA 1
ATOM 901 C C . SER A 1 131 ? 38.430 -9.074 77.737 1.00 44.67 128 SER A C 1
ATOM 902 O O . SER A 1 131 ? 37.902 -8.117 78.314 1.00 40.60 128 SER A O 1
ATOM 905 N N . SER A 1 132 ? 39.738 -9.317 77.753 1.00 42.61 129 SER A N 1
ATOM 906 C CA . SER A 1 132 ? 40.666 -8.587 78.621 1.00 40.00 129 SER A CA 1
ATOM 907 C C . SER A 1 132 ? 41.947 -8.177 77.889 1.00 50.69 129 SER A C 1
ATOM 908 O O . SER A 1 132 ? 42.390 -8.845 76.930 1.00 40.78 129 SER A O 1
ATOM 911 N N . ARG A 1 133 ? 42.508 -7.042 78.299 1.00 37.18 130 ARG A N 1
ATOM 912 C CA . ARG A 1 133 ? 43.838 -6.620 77.855 1.00 39.81 130 ARG A CA 1
ATOM 913 C C . ARG A 1 133 ? 44.720 -6.417 79.099 1.00 39.74 130 ARG A C 1
ATOM 914 O O . ARG A 1 133 ? 44.341 -5.712 80.053 1.00 39.47 130 ARG A O 1
ATOM 922 N N . VAL A 1 134 ? 45.888 -7.059 79.109 1.00 36.63 131 VAL A N 1
ATOM 923 C CA . VAL A 1 134 ? 46.777 -7.043 80.280 1.00 34.25 131 VAL A CA 1
ATOM 924 C C . VAL A 1 134 ? 48.088 -6.427 79.815 1.00 39.84 131 VAL A C 1
ATOM 925 O O . VAL A 1 134 ? 48.651 -6.852 78.797 1.00 38.53 131 VAL A O 1
ATOM 929 N N . THR A 1 135 ? 48.566 -5.449 80.576 1.00 36.05 132 THR A N 1
ATOM 930 C CA . THR A 1 135 ? 49.780 -4.737 80.250 1.00 38.14 132 THR A CA 1
ATOM 931 C C . THR A 1 135 ? 50.812 -5.211 81.246 1.00 35.36 132 THR A C 1
ATOM 932 O O . THR A 1 135 ? 50.579 -5.150 82.447 1.00 41.81 132 THR A O 1
ATOM 936 N N . LEU A 1 136 ? 51.950 -5.675 80.718 1.00 38.21 133 LEU A N 1
ATOM 937 C CA . LEU A 1 136 ? 53.035 -6.174 81.564 1.00 41.45 133 LEU A CA 1
ATOM 938 C C . LEU A 1 136 ? 54.377 -5.512 81.268 1.00 42.61 133 LEU A C 1
ATOM 939 O O . LEU A 1 136 ? 54.705 -5.235 80.116 1.00 45.09 133 LEU A O 1
ATOM 944 N N . ILE A 1 137 ? 55.172 -5.339 82.320 1.00 40.70 134 ILE A N 1
ATOM 945 C CA . ILE A 1 137 ? 56.531 -4.848 82.185 1.00 44.56 134 ILE A CA 1
ATOM 946 C C . ILE A 1 137 ? 57.444 -6.062 82.422 1.00 47.44 134 ILE A C 1
ATOM 947 O O . ILE A 1 137 ? 57.178 -6.952 83.251 1.00 49.20 134 ILE A O 1
ATOM 952 N N . CYS A 1 138 ? 58.471 -6.097 81.604 1.00 47.34 135 CYS A N 1
ATOM 953 C CA . CYS A 1 138 ? 59.320 -7.288 81.470 1.00 56.93 135 CYS A CA 1
ATOM 954 C C . CYS A 1 138 ? 60.752 -6.873 81.788 1.00 65.61 135 CYS A C 1
ATOM 955 O O . CYS A 1 138 ? 61.121 -5.712 81.590 1.00 65.95 135 CYS A O 1
ATOM 958 N N . ASN A 1 139 ? 61.531 -7.788 82.358 1.00 82.14 136 ASN A N 1
ATOM 959 C CA . ASN A 1 139 ? 62.880 -7.447 82.816 1.00 91.87 136 ASN A CA 1
ATOM 960 C C . ASN A 1 139 ? 62.937 -6.081 83.496 1.00 96.09 136 ASN A C 1
ATOM 961 O O . ASN A 1 139 ? 62.881 -5.991 84.721 1.00 93.32 136 ASN A O 1
ATOM 966 N N . ALA B 1 13 ? 31.959 -17.716 103.551 1.00 106.71 10 ALA B N 1
ATOM 967 C CA . ALA B 1 13 ? 31.982 -18.628 102.377 1.00 92.67 10 ALA B CA 1
ATOM 968 C C . ALA B 1 13 ? 30.778 -18.385 101.475 1.00 91.63 10 ALA B C 1
ATOM 969 O O . ALA B 1 13 ? 30.220 -19.326 100.938 1.00 107.55 10 ALA B O 1
ATOM 971 N N . ILE B 1 14 ? 30.364 -17.131 101.318 1.00 110.18 11 ILE B N 1
ATOM 972 C CA . ILE B 1 14 ? 29.394 -16.736 100.284 1.00 102.29 11 ILE B CA 1
ATOM 973 C C . ILE B 1 14 ? 30.070 -16.058 99.078 1.00 93.71 11 ILE B C 1
ATOM 974 O O . ILE B 1 14 ? 29.438 -15.848 98.037 1.00 105.07 11 ILE B O 1
ATOM 979 N N . ASP B 1 15 ? 31.343 -15.691 99.242 1.00 71.52 12 ASP B N 1
ATOM 980 C CA . ASP B 1 15 ? 32.284 -15.509 98.128 1.00 58.88 12 ASP B CA 1
ATOM 981 C C . ASP B 1 15 ? 33.354 -16.598 98.249 1.00 53.78 12 ASP B C 1
ATOM 982 O O . ASP B 1 15 ? 34.306 -16.445 98.996 1.00 55.11 12 ASP B O 1
ATOM 987 N N . PRO B 1 16 ? 33.133 -17.762 97.622 1.00 50.67 13 PRO B N 1
ATOM 988 C CA . PRO B 1 16 ? 34.023 -18.870 97.971 1.00 50.00 13 PRO B CA 1
ATOM 989 C C . PRO B 1 16 ? 35.489 -18.615 97.601 1.00 48.55 13 PRO B C 1
ATOM 990 O O . PRO B 1 16 ? 36.372 -18.968 98.360 1.00 52.17 13 PRO B O 1
ATOM 994 N N . PRO B 1 17 ? 35.764 -17.983 96.456 1.00 46.57 14 PRO B N 1
ATOM 995 C CA . PRO B 1 17 ? 37.147 -17.636 96.106 1.00 51.50 14 PRO B CA 1
ATOM 996 C C . PRO B 1 17 ? 37.835 -16.788 97.162 1.00 52.43 14 PRO B C 1
ATOM 997 O O . PRO B 1 17 ? 38.951 -17.092 97.592 1.00 53.57 14 PRO B O 1
ATOM 1001 N N . LEU B 1 18 ? 37.150 -15.763 97.653 1.00 53.45 15 LEU B N 1
ATOM 1002 C CA . LEU B 1 18 ? 37.735 -14.961 98.720 1.00 56.91 15 LEU B CA 1
ATOM 1003 C C . LEU B 1 18 ? 37.960 -15.760 99.988 1.00 57.14 15 LEU B C 1
ATOM 1004 O O . LEU B 1 18 ? 38.979 -15.583 100.669 1.00 62.43 15 LEU B O 1
ATOM 1009 N N . HIS B 1 19 ? 37.016 -16.634 100.320 1.00 58.88 16 HIS B N 1
ATOM 1010 C CA . HIS B 1 19 ? 37.173 -17.489 101.477 1.00 59.00 16 HIS B CA 1
ATOM 1011 C C . HIS B 1 19 ? 38.394 -18.375 101.298 1.00 61.19 16 HIS B C 1
ATOM 1012 O O . HIS B 1 19 ? 39.174 -18.572 102.217 1.00 58.10 16 HIS B O 1
ATOM 1019 N N . MET B 1 20 ? 38.545 -18.923 100.098 1.00 57.99 17 MET B N 1
ATOM 1020 C CA . MET B 1 20 ? 39.625 -19.864 99.816 1.00 62.37 17 MET B CA 1
ATOM 1021 C C . MET B 1 20 ? 40.978 -19.173 99.981 1.00 58.35 17 MET B C 1
ATOM 1022 O O . MET B 1 20 ? 41.959 -19.780 100.379 1.00 64.28 17 MET B O 1
ATOM 1027 N N . LEU B 1 21 ? 41.018 -17.889 99.679 1.00 54.69 18 LEU B N 1
ATOM 1028 C CA . LEU B 1 21 ? 42.270 -17.155 99.711 1.00 61.81 18 LEU B CA 1
ATOM 1029 C C . LEU B 1 21 ? 42.599 -16.669 101.115 1.00 62.16 18 LEU B C 1
ATOM 1030 O O . LEU B 1 21 ? 43.715 -16.223 101.360 1.00 63.79 18 LEU B O 1
ATOM 1035 N N . GLY B 1 22 ? 41.648 -16.765 102.038 1.00 58.96 19 GLY B N 1
ATOM 1036 C CA . GLY B 1 22 ? 41.891 -16.314 103.397 1.00 58.84 19 GLY B CA 1
ATOM 1037 C C . GLY B 1 22 ? 41.571 -14.853 103.619 1.00 58.19 19 GLY B C 1
ATOM 1038 O O . GLY B 1 22 ? 42.056 -14.242 104.560 1.00 60.85 19 GLY B O 1
ATOM 1039 N N . PHE B 1 23 ? 40.724 -14.286 102.775 1.00 56.00 20 PHE B N 1
ATOM 1040 C CA . PHE B 1 23 ? 40.302 -12.919 102.957 1.00 54.18 20 PHE B CA 1
ATOM 1041 C C . PHE B 1 23 ? 39.386 -12.796 104.158 1.00 58.71 20 PHE B C 1
ATOM 1042 O O . PHE B 1 23 ? 38.541 -13.661 104.374 1.00 59.59 20 PHE B O 1
ATOM 1050 N N . GLU B 1 24 ? 39.535 -11.740 104.954 1.00 63.19 21 GLU B N 1
ATOM 1051 C CA . GLU B 1 24 ? 38.618 -11.518 106.067 1.00 64.52 21 GLU B CA 1
ATOM 1052 C C . GLU B 1 24 ? 37.980 -10.132 106.078 1.00 69.81 21 GLU B C 1
ATOM 1053 O O . GLU B 1 24 ? 38.667 -9.107 106.016 1.00 62.08 21 GLU B O 1
ATOM 1059 N N . PHE B 1 25 ? 36.651 -10.112 106.129 1.00 67.07 22 PHE B N 1
ATOM 1060 C CA . PHE B 1 25 ? 35.913 -8.868 106.005 1.00 69.74 22 PHE B CA 1
ATOM 1061 C C . PHE B 1 25 ? 36.004 -8.108 107.314 1.00 74.24 22 PHE B C 1
ATOM 1062 O O . PHE B 1 25 ? 36.086 -8.681 108.378 1.00 75.66 22 PHE B O 1
ATOM 1070 N N . ASP B 1 26 ? 35.994 -6.790 107.240 1.00 75.83 23 ASP B N 1
ATOM 1071 C CA . ASP B 1 26 ? 36.021 -6.014 108.450 1.00 73.27 23 ASP B CA 1
ATOM 1072 C C . ASP B 1 26 ? 34.700 -5.264 108.519 1.00 73.40 23 ASP B C 1
ATOM 1073 O O . ASP B 1 26 ? 33.849 -5.579 109.341 1.00 85.51 23 ASP B O 1
ATOM 1078 N N . GLU B 1 27 ? 34.515 -4.289 107.641 1.00 72.82 24 GLU B N 1
ATOM 1079 C CA . GLU B 1 27 ? 33.316 -3.476 107.637 1.00 77.59 24 GLU B CA 1
ATOM 1080 C C . GLU B 1 27 ? 32.541 -3.655 106.326 1.00 69.47 24 GLU B C 1
ATOM 1081 O O . GLU B 1 27 ? 33.123 -3.747 105.244 1.00 65.10 24 GLU B O 1
ATOM 1087 N N . LEU B 1 28 ? 31.223 -3.779 106.431 1.00 70.71 25 LEU B N 1
ATOM 1088 C CA . LEU B 1 28 ? 30.319 -3.722 105.286 1.00 74.33 25 LEU B CA 1
ATOM 1089 C C . LEU B 1 28 ? 29.311 -2.619 105.531 1.00 72.34 25 LEU B C 1
ATOM 1090 O O . LEU B 1 28 ? 28.666 -2.601 106.570 1.00 72.52 25 LEU B O 1
ATOM 1095 N N . SER B 1 29 ? 29.198 -1.710 104.567 1.00 69.23 26 SER B N 1
ATOM 1096 C CA . SER B 1 29 ? 28.156 -0.699 104.529 1.00 73.58 26 SER B CA 1
ATOM 1097 C C . SER B 1 29 ? 28.029 -0.239 103.071 1.00 76.05 26 SER B C 1
ATOM 1098 O O . SER B 1 29 ? 28.922 -0.499 102.250 1.00 70.83 26 SER B O 1
ATOM 1101 N N . PRO B 1 30 ? 26.906 0.424 102.745 1.00 80.86 27 PRO B N 1
ATOM 1102 C CA . PRO B 1 30 ? 26.612 0.881 101.383 1.00 76.48 27 PRO B CA 1
ATOM 1103 C C . PRO B 1 30 ? 27.598 1.912 100.877 1.00 71.08 27 PRO B C 1
ATOM 1104 O O . PRO B 1 30 ? 27.620 2.193 99.685 1.00 69.01 27 PRO B O 1
ATOM 1108 N N . THR B 1 31 ? 28.416 2.467 101.764 1.00 74.15 28 THR B N 1
ATOM 1109 C CA . THR B 1 31 ? 29.405 3.447 101.332 1.00 72.98 28 THR B CA 1
ATOM 1110 C C . THR B 1 31 ? 30.862 3.020 101.500 1.00 76.27 28 THR B C 1
ATOM 1111 O O . THR B 1 31 ? 31.765 3.723 101.040 1.00 68.51 28 THR B O 1
ATOM 1115 N N . ARG B 1 32 ? 31.087 1.841 102.077 1.00 66.59 29 ARG B N 1
ATOM 1116 C CA . ARG B 1 32 ? 32.428 1.393 102.416 1.00 61.43 29 ARG B CA 1
ATOM 1117 C C . ARG B 1 32 ? 32.471 -0.070 102.815 1.00 61.35 29 ARG B C 1
ATOM 1118 O O . ARG B 1 32 ? 31.689 -0.512 103.657 1.00 66.70 29 ARG B O 1
ATOM 1126 N N . ILE B 1 33 ? 33.373 -0.810 102.173 1.00 62.40 30 ILE B N 1
ATOM 1127 C CA . ILE B 1 33 ? 33.603 -2.224 102.479 1.00 63.36 30 ILE B CA 1
ATOM 1128 C C . ILE B 1 33 ? 35.105 -2.322 102.704 1.00 67.81 30 ILE B C 1
ATOM 1129 O O . ILE B 1 33 ? 35.878 -1.907 101.843 1.00 64.74 30 ILE B O 1
ATOM 1134 N N . THR B 1 34 ? 35.524 -2.865 103.843 1.00 65.79 31 THR B N 1
ATOM 1135 C CA . THR B 1 34 ? 36.937 -3.158 104.023 1.00 62.91 31 THR B CA 1
ATOM 1136 C C . THR B 1 34 ? 37.169 -4.611 104.395 1.00 66.42 31 THR B C 1
ATOM 1137 O O . THR B 1 34 ? 36.256 -5.301 104.851 1.00 67.20 31 THR B O 1
ATOM 1141 N N . GLY B 1 35 ? 38.407 -5.055 104.214 1.00 61.97 32 GLY B N 1
ATOM 1142 C CA . GLY B 1 35 ? 38.888 -6.246 104.894 1.00 64.32 32 GLY B CA 1
ATOM 1143 C C . GLY B 1 35 ? 40.373 -6.412 104.670 1.00 66.50 32 GLY B C 1
ATOM 1144 O O . GLY B 1 35 ? 41.040 -5.478 104.218 1.00 59.28 32 GLY B O 1
ATOM 1145 N N . ARG B 1 36 ? 40.869 -7.608 104.977 1.00 63.20 33 ARG B N 1
ATOM 1146 C CA . ARG B 1 36 ? 42.295 -7.907 104.979 1.00 66.26 33 ARG B CA 1
ATOM 1147 C C . ARG B 1 36 ? 42.598 -9.303 104.454 1.00 63.39 33 ARG B C 1
ATOM 1148 O O . ARG B 1 36 ? 41.800 -10.234 104.611 1.00 61.38 33 ARG B O 1
ATOM 1156 N N . LEU B 1 37 ? 43.806 -9.438 103.919 1.00 65.54 34 LEU B N 1
ATOM 1157 C CA . LEU B 1 37 ? 44.316 -10.677 103.346 1.00 62.28 34 LEU B CA 1
ATOM 1158 C C . LEU B 1 37 ? 45.781 -10.891 103.758 1.00 61.67 34 LEU B C 1
ATOM 1159 O O . LEU B 1 37 ? 46.671 -10.200 103.273 1.00 63.81 34 LEU B O 1
ATOM 1164 N N . PRO B 1 38 ? 46.055 -11.879 104.613 1.00 68.28 35 PRO B N 1
ATOM 1165 C CA . PRO B 1 38 ? 47.467 -12.246 104.772 1.00 70.63 35 PRO B CA 1
ATOM 1166 C C . PRO B 1 38 ? 47.939 -12.781 103.431 1.00 69.51 35 PRO B C 1
ATOM 1167 O O . PRO B 1 38 ? 47.189 -13.509 102.781 1.00 63.99 35 PRO B O 1
ATOM 1171 N N . VAL B 1 39 ? 49.126 -12.385 102.979 1.00 65.35 36 VAL B N 1
ATOM 1172 C CA . VAL B 1 39 ? 49.645 -12.881 101.704 1.00 65.43 36 VAL B CA 1
ATOM 1173 C C . VAL B 1 39 ? 50.308 -14.227 101.945 1.00 69.08 36 VAL B C 1
ATOM 1174 O O . VAL B 1 39 ? 51.453 -14.311 102.398 1.00 73.59 36 VAL B O 1
ATOM 1178 N N . SER B 1 40 ? 49.540 -15.277 101.673 1.00 66.41 37 SER B N 1
ATOM 1179 C CA . SER B 1 40 ? 49.938 -16.649 101.932 1.00 67.39 37 SER B CA 1
ATOM 1180 C C . SER B 1 40 ? 50.294 -17.300 100.598 1.00 65.55 37 SER B C 1
ATOM 1181 O O . SER B 1 40 ? 50.075 -16.706 99.544 1.00 68.12 37 SER B O 1
ATOM 1184 N N . PRO B 1 41 ? 50.849 -18.519 100.630 1.00 71.46 38 PRO B N 1
ATOM 1185 C CA . PRO B 1 41 ? 51.277 -19.163 99.395 1.00 70.43 38 PRO B CA 1
ATOM 1186 C C . PRO B 1 41 ? 50.196 -19.266 98.329 1.00 69.65 38 PRO B C 1
ATOM 1187 O O . PRO B 1 41 ? 50.473 -19.054 97.143 1.00 76.50 38 PRO B O 1
ATOM 1191 N N . VAL B 1 42 ? 48.967 -19.554 98.744 1.00 66.52 39 VAL B N 1
ATOM 1192 C CA . VAL B 1 42 ? 47.869 -19.674 97.793 1.00 68.39 39 VAL B CA 1
ATOM 1193 C C . VAL B 1 42 ? 47.575 -18.355 97.073 1.00 58.90 39 VAL B C 1
ATOM 1194 O O . VAL B 1 42 ? 46.924 -18.356 96.030 1.00 61.12 39 VAL B O 1
ATOM 1198 N N . CYS B 1 43 ? 48.040 -17.240 97.630 1.00 59.38 40 CYS B N 1
ATOM 1199 C CA . CYS B 1 43 ? 47.815 -15.910 97.078 1.00 60.14 40 CYS B CA 1
ATOM 1200 C C . CYS B 1 43 ? 48.874 -15.462 96.073 1.00 62.16 40 CYS B C 1
ATOM 1201 O O . CYS B 1 43 ? 48.753 -14.397 95.471 1.00 61.03 40 CYS B O 1
ATOM 1204 N N . CYS B 1 44 ? 49.916 -16.265 95.914 1.00 63.71 41 CYS B N 1
ATOM 1205 C CA . CYS B 1 44 ? 51.123 -15.824 95.230 1.00 70.93 41 CYS B CA 1
ATOM 1206 C C . CYS B 1 44 ? 51.175 -16.323 93.790 1.00 73.55 41 CYS B C 1
ATOM 1207 O O . CYS B 1 44 ? 50.685 -17.414 93.471 1.00 78.88 41 CYS B O 1
ATOM 1210 N N . GLN B 1 45 ? 51.731 -15.473 92.929 1.00 80.60 42 GLN B N 1
ATOM 1211 C CA . GLN B 1 45 ? 52.342 -15.902 91.675 1.00 88.36 42 GLN B CA 1
ATOM 1212 C C . GLN B 1 45 ? 53.788 -16.294 91.952 1.00 98.06 42 GLN B C 1
ATOM 1213 O O . GLN B 1 45 ? 54.329 -15.991 93.011 1.00 104.61 42 GLN B O 1
ATOM 1219 N N . PRO B 1 46 ? 54.401 -17.032 91.022 1.00 111.62 43 PRO B N 1
ATOM 1220 C CA . PRO B 1 46 ? 55.469 -17.942 91.421 1.00 114.17 43 PRO B CA 1
ATOM 1221 C C . PRO B 1 46 ? 56.764 -17.320 91.953 1.00 113.18 43 PRO B C 1
ATOM 1222 O O . PRO B 1 46 ? 57.647 -18.050 92.406 1.00 109.47 43 PRO B O 1
ATOM 1226 N N . PHE B 1 47 ? 56.890 -15.997 91.940 1.00 112.03 44 PHE B N 1
ATOM 1227 C CA . PHE B 1 47 ? 58.071 -15.370 92.533 1.00 112.39 44 PHE B CA 1
ATOM 1228 C C . PHE B 1 47 ? 57.889 -15.028 94.021 1.00 99.43 44 PHE B C 1
ATOM 1229 O O . PHE B 1 47 ? 58.597 -14.178 94.554 1.00 92.81 44 PHE B O 1
ATOM 1237 N N . LYS B 1 48 ? 56.948 -15.678 94.702 1.00 102.92 45 LYS B N 1
ATOM 1238 C CA . LYS B 1 48 ? 56.594 -15.333 96.084 1.00 92.69 45 LYS B CA 1
ATOM 1239 C C . LYS B 1 48 ? 56.146 -13.884 96.259 1.00 83.55 45 LYS B C 1
ATOM 1240 O O . LYS B 1 48 ? 56.444 -13.239 97.267 1.00 82.21 45 LYS B O 1
ATOM 1246 N N . VAL B 1 49 ? 55.418 -13.376 95.271 1.00 73.82 46 VAL B N 1
ATOM 1247 C CA . VAL B 1 49 ? 54.703 -12.120 95.416 1.00 69.87 46 VAL B CA 1
ATOM 1248 C C . VAL B 1 49 ? 53.211 -12.369 95.171 1.00 66.55 46 VAL B C 1
ATOM 1249 O O . VAL B 1 49 ? 52.846 -13.339 94.504 1.00 66.03 46 VAL B O 1
ATOM 1253 N N . LEU B 1 50 ? 52.380 -11.498 95.734 1.00 64.02 47 LEU B N 1
ATOM 1254 C CA . LEU B 1 50 ? 50.938 -11.510 95.535 1.00 65.39 47 LEU B CA 1
ATOM 1255 C C . LEU B 1 50 ? 50.583 -11.488 94.045 1.00 67.61 47 LEU B C 1
ATOM 1256 O O . LEU B 1 50 ? 51.110 -10.699 93.261 1.00 56.12 47 LEU B O 1
ATOM 1261 N N . HIS B 1 51 ? 49.675 -12.386 93.668 1.00 63.66 48 HIS B N 1
ATOM 1262 C CA . HIS B 1 51 ? 49.194 -12.538 92.296 1.00 51.49 48 HIS B CA 1
ATOM 1263 C C . HIS B 1 51 ? 48.361 -11.312 91.906 1.00 50.74 48 HIS B C 1
ATOM 1264 O O . HIS B 1 51 ? 47.385 -10.962 92.584 1.00 50.22 48 HIS B O 1
ATOM 1271 N N . GLY B 1 52 ? 48.714 -10.613 90.828 1.00 51.34 49 GLY B N 1
ATOM 1272 C CA . GLY B 1 52 ? 47.883 -9.473 90.431 1.00 46.60 49 GLY B CA 1
ATOM 1273 C C . GLY B 1 52 ? 46.428 -9.867 90.203 1.00 44.95 49 GLY B C 1
ATOM 1274 O O . GLY B 1 52 ? 45.506 -9.059 90.365 1.00 46.91 49 GLY B O 1
ATOM 1275 N N . GLY B 1 53 ? 46.211 -11.123 89.834 1.00 48.12 50 GLY B N 1
ATOM 1276 C CA . GLY B 1 53 ? 44.852 -11.649 89.613 1.00 47.32 50 GLY B CA 1
ATOM 1277 C C . GLY B 1 53 ? 44.040 -11.725 90.891 1.00 50.49 50 GLY B C 1
ATOM 1278 O O . GLY B 1 53 ? 42.811 -11.653 90.872 1.00 48.62 50 GLY B O 1
ATOM 1279 N N . VAL B 1 54 ? 44.746 -11.889 92.006 1.00 50.07 51 VAL B N 1
ATOM 1280 C CA . VAL B 1 54 ? 44.116 -11.925 93.297 1.00 46.05 51 VAL B CA 1
ATOM 1281 C C . VAL B 1 54 ? 43.683 -10.538 93.709 1.00 47.02 51 VAL B C 1
ATOM 1282 O O . VAL B 1 54 ? 42.577 -10.350 94.189 1.00 44.74 51 VAL B O 1
ATOM 1286 N N . SER B 1 55 ? 44.507 -9.532 93.451 1.00 44.08 52 SER B N 1
ATOM 1287 C CA . SER B 1 55 ? 44.041 -8.160 93.654 1.00 44.47 52 SER B CA 1
ATOM 1288 C C . SER B 1 55 ? 42.789 -7.820 92.834 1.00 40.17 52 SER B C 1
ATOM 1289 O O . SER B 1 55 ? 41.838 -7.216 93.324 1.00 44.63 52 SER B O 1
ATOM 1292 N N . ALA B 1 56 ? 42.773 -8.277 91.599 1.00 41.54 53 ALA B N 1
ATOM 1293 C CA . ALA B 1 56 ? 41.641 -8.062 90.700 1.00 46.05 53 ALA B CA 1
ATOM 1294 C C . ALA B 1 56 ? 40.390 -8.781 91.181 1.00 40.17 53 ALA B C 1
ATOM 1295 O O . ALA B 1 56 ? 39.306 -8.226 91.171 1.00 42.81 53 ALA B O 1
ATOM 1297 N N . LEU B 1 57 ? 40.557 -9.997 91.683 1.00 40.47 54 LEU B N 1
ATOM 1298 C CA . LEU B 1 57 ? 39.463 -10.778 92.254 1.00 42.26 54 LEU B CA 1
ATOM 1299 C C . LEU B 1 57 ? 38.865 -10.102 93.482 1.00 42.03 54 LEU B C 1
ATOM 1300 O O . LEU B 1 57 ? 37.659 -10.019 93.628 1.00 42.92 54 LEU B O 1
ATOM 1305 N N . ILE B 1 58 ? 39.715 -9.571 94.355 1.00 41.76 55 ILE B N 1
ATOM 1306 C CA . ILE B 1 58 ? 39.259 -8.764 95.481 1.00 42.38 55 ILE B CA 1
ATOM 1307 C C . ILE B 1 58 ? 38.441 -7.542 95.075 1.00 43.74 55 ILE B C 1
ATOM 1308 O O . ILE B 1 58 ? 37.390 -7.266 95.675 1.00 43.80 55 ILE B O 1
ATOM 1313 N N . ALA B 1 59 ? 38.959 -6.820 94.085 1.00 41.59 56 ALA B N 1
ATOM 1314 C CA . ALA B 1 59 ? 38.315 -5.591 93.617 1.00 42.78 56 ALA B CA 1
ATOM 1315 C C . ALA B 1 59 ? 36.929 -5.922 93.107 1.00 44.41 56 ALA B C 1
ATOM 1316 O O . ALA B 1 59 ? 35.930 -5.349 93.541 1.00 40.73 56 ALA B O 1
ATOM 1318 N N . GLU B 1 60 ? 36.836 -6.935 92.260 1.00 42.18 57 GLU B N 1
ATOM 1319 C CA . GLU B 1 60 ? 35.519 -7.351 91.809 1.00 46.34 57 GLU B CA 1
ATOM 1320 C C . GLU B 1 60 ? 34.521 -7.773 92.868 1.00 51.41 57 GLU B C 1
ATOM 1321 O O . GLU B 1 60 ? 33.346 -7.423 92.751 1.00 45.40 57 GLU B O 1
ATOM 1327 N N . SER B 1 61 ? 34.966 -8.554 93.866 1.00 42.62 58 SER B N 1
ATOM 1328 C CA . SER B 1 61 ? 34.112 -9.011 94.922 1.00 47.19 58 SER B CA 1
ATOM 1329 C C . SER B 1 61 ? 33.587 -7.875 95.807 1.00 46.85 58 SER B C 1
ATOM 1330 O O . SER B 1 61 ? 32.383 -7.786 96.083 1.00 46.19 58 SER B O 1
ATOM 1333 N N . LEU B 1 62 ? 34.481 -6.990 96.234 1.00 45.61 59 LEU B N 1
ATOM 1334 C CA . LEU B 1 62 ? 34.075 -5.993 97.230 1.00 49.79 59 LEU B CA 1
ATOM 1335 C C . LEU B 1 62 ? 33.194 -4.981 96.515 1.00 48.54 59 LEU B C 1
ATOM 1336 O O . LEU B 1 62 ? 32.254 -4.469 97.096 1.00 50.34 59 LEU B O 1
ATOM 1341 N N . ALA B 1 63 ? 33.530 -4.637 95.274 1.00 45.24 60 ALA B N 1
ATOM 1342 C CA . ALA B 1 63 ? 32.750 -3.633 94.546 1.00 47.93 60 ALA B CA 1
ATOM 1343 C C . ALA B 1 63 ? 31.342 -4.158 94.311 1.00 47.22 60 ALA B C 1
ATOM 1344 O O . ALA B 1 63 ? 30.363 -3.440 94.464 1.00 46.39 60 ALA B O 1
ATOM 1346 N N . SER B 1 64 ? 31.224 -5.442 93.994 1.00 46.63 61 SER B N 1
ATOM 1347 C 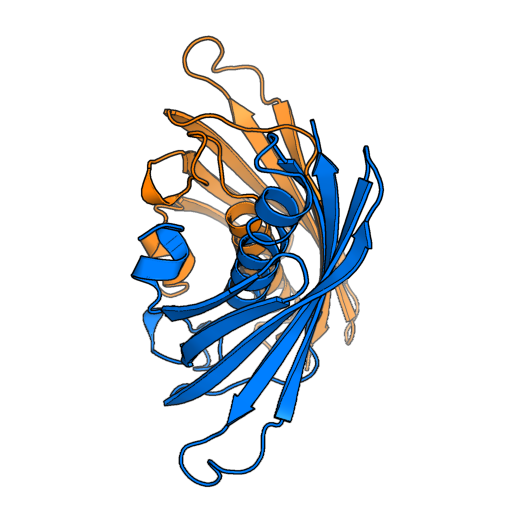CA . SER B 1 64 ? 29.917 -6.030 93.770 1.00 48.75 61 SER B CA 1
ATOM 1348 C C . SER B 1 64 ? 29.067 -6.098 95.042 1.00 50.89 61 SER B C 1
ATOM 1349 O O . SER B 1 64 ? 27.866 -5.836 95.024 1.00 50.05 61 SER B O 1
ATOM 1352 N N . MET B 1 65 ? 29.694 -6.396 96.169 1.00 53.05 62 MET B N 1
ATOM 1353 C CA . MET B 1 65 ? 29.004 -6.369 97.455 1.00 56.42 62 MET B CA 1
ATOM 1354 C C . MET B 1 65 ? 28.520 -4.970 97.807 1.00 52.48 62 MET B C 1
ATOM 1355 O O . MET B 1 65 ? 27.376 -4.802 98.185 1.00 57.72 62 MET B O 1
ATOM 1360 N N . GLY B 1 66 ? 29.403 -3.992 97.628 1.00 53.46 63 GLY B N 1
ATOM 1361 C CA . GLY B 1 66 ? 29.076 -2.591 97.857 1.00 57.96 63 GLY B CA 1
ATOM 1362 C C . GLY B 1 66 ? 27.881 -2.147 97.033 1.00 55.38 63 GLY B C 1
ATOM 1363 O O . GLY B 1 66 ? 26.911 -1.604 97.557 1.00 59.43 63 GLY B O 1
ATOM 1364 N N . ALA B 1 67 ? 27.934 -2.430 95.737 1.00 58.67 64 ALA B N 1
ATOM 1365 C CA . ALA B 1 67 ? 26.866 -2.079 94.810 1.00 54.75 64 ALA B CA 1
ATOM 1366 C C . ALA B 1 67 ? 25.536 -2.718 95.139 1.00 59.04 64 ALA B C 1
ATOM 1367 O O . ALA B 1 67 ? 24.476 -2.080 95.023 1.00 59.06 64 ALA B O 1
ATOM 1369 N N . HIS B 1 68 ? 25.591 -3.974 95.569 1.00 59.94 65 HIS B N 1
ATOM 1370 C CA . HIS B 1 68 ? 24.373 -4.671 95.986 1.00 64.99 65 HIS B CA 1
ATOM 1371 C C . HIS B 1 68 ? 23.738 -3.924 97.142 1.00 66.91 65 HIS B C 1
ATOM 1372 O O . HIS B 1 68 ? 22.533 -3.643 97.177 1.00 67.81 65 HIS B O 1
ATOM 1379 N N . MET B 1 69 ? 24.575 -3.619 98.124 1.00 66.55 66 MET B N 1
ATOM 1380 C CA . MET B 1 69 ? 24.092 -2.875 99.274 1.00 70.86 66 MET B CA 1
ATOM 1381 C C . MET B 1 69 ? 23.569 -1.486 98.920 1.00 68.40 66 MET B C 1
ATOM 1382 O O . MET B 1 69 ? 22.507 -1.083 99.419 1.00 72.46 66 MET B O 1
ATOM 1387 N N . ALA B 1 70 ? 24.311 -0.763 98.090 1.00 68.17 67 ALA B N 1
ATOM 1388 C CA . ALA B 1 70 ? 23.966 0.620 97.762 1.00 77.71 67 ALA B CA 1
ATOM 1389 C C . ALA B 1 70 ? 22.729 0.688 96.874 1.00 79.71 67 ALA B C 1
ATOM 1390 O O . ALA B 1 70 ? 22.100 1.732 96.765 1.00 89.01 67 ALA B O 1
ATOM 1392 N N . SER B 1 71 ? 22.376 -0.431 96.251 1.00 79.61 68 SER B N 1
ATOM 1393 C CA . SER B 1 71 ? 21.253 -0.465 95.312 1.00 81.32 68 SER B CA 1
ATOM 1394 C C . SER B 1 71 ? 19.947 -0.972 95.934 1.00 87.83 68 SER B C 1
ATOM 1395 O O . SER B 1 71 ? 18.928 -1.099 95.254 1.00 87.95 68 SER B O 1
ATOM 1398 N N . GLY B 1 72 ? 19.958 -1.283 97.225 1.00 95.78 69 GLY B N 1
ATOM 1399 C CA . GLY B 1 72 ? 18.739 -1.772 97.865 1.00 105.66 69 GLY B CA 1
ATOM 1400 C C . GLY B 1 72 ? 18.624 -3.260 97.612 1.00 110.93 69 GLY B C 1
ATOM 1401 O O . GLY B 1 72 ? 17.524 -3.797 97.461 1.00 100.93 69 GLY B O 1
ATOM 1402 N N . PHE B 1 73 ? 19.788 -3.906 97.546 1.00 113.35 70 PHE B N 1
ATOM 1403 C CA . PHE B 1 73 ? 19.882 -5.352 97.389 1.00 114.75 70 PHE B CA 1
ATOM 1404 C C . PHE B 1 73 ? 19.116 -5.815 96.150 1.00 110.26 70 PHE B C 1
ATOM 1405 O O . PHE B 1 73 ? 18.530 -6.896 96.137 1.00 105.84 70 PHE B O 1
ATOM 1413 N N . LYS B 1 74 ? 19.143 -4.981 95.112 1.00 98.48 71 LYS B N 1
ATOM 1414 C CA . LYS B 1 74 ? 18.764 -5.382 93.761 1.00 93.69 71 LYS B CA 1
ATOM 1415 C C . LYS B 1 74 ? 19.959 -6.075 93.105 1.00 78.83 71 LYS B C 1
ATOM 1416 O O . LYS B 1 74 ? 21.068 -6.050 93.650 1.00 73.22 71 LYS B O 1
ATOM 1422 N N . ARG B 1 75 ? 19.720 -6.702 91.955 1.00 70.98 72 ARG B N 1
ATOM 1423 C CA . ARG B 1 75 ? 20.745 -7.492 91.266 1.00 73.45 72 ARG B CA 1
ATOM 1424 C C . ARG B 1 75 ? 21.752 -6.566 90.566 1.00 62.75 72 ARG B C 1
ATOM 1425 O O . ARG B 1 75 ? 21.357 -5.620 89.888 1.00 66.73 72 ARG B O 1
ATOM 1433 N N . VAL B 1 76 ? 23.040 -6.827 90.725 1.00 59.87 73 VAL B N 1
ATOM 1434 C CA . VAL B 1 76 ? 24.049 -6.008 90.067 1.00 57.93 73 VAL B CA 1
ATOM 1435 C C . VAL B 1 76 ? 24.979 -6.922 89.276 1.00 52.70 73 VAL B C 1
ATOM 1436 O O . VAL B 1 76 ? 25.190 -8.069 89.678 1.00 53.79 73 VAL B O 1
ATOM 1440 N N . ALA B 1 77 ? 25.579 -6.406 88.204 1.00 51.21 74 ALA B N 1
ATOM 1441 C CA . ALA B 1 77 ? 26.645 -7.165 87.529 1.00 49.89 74 ALA B CA 1
ATOM 1442 C C . ALA B 1 77 ? 27.781 -6.221 87.135 1.00 42.92 74 ALA B C 1
ATOM 1443 O O . ALA B 1 77 ? 27.533 -5.133 86.606 1.00 43.52 74 ALA B O 1
ATOM 1445 N N . GLY B 1 78 ? 28.998 -6.625 87.483 1.00 43.89 75 GLY B N 1
ATOM 1446 C CA . GLY B 1 78 ? 30.219 -5.986 87.024 1.00 45.14 75 GLY B CA 1
ATOM 1447 C C . GLY B 1 78 ? 30.341 -6.139 85.532 1.00 40.98 75 GLY B C 1
ATOM 1448 O O . GLY B 1 78 ? 30.369 -7.271 85.065 1.00 44.15 75 GLY B O 1
ATOM 1449 N N . ILE B 1 79 ? 30.489 -5.024 84.811 1.00 42.98 76 ILE B N 1
ATOM 1450 C CA . ILE B 1 79 ? 30.673 -5.092 83.369 1.00 43.65 76 ILE B CA 1
ATOM 1451 C C . ILE B 1 79 ? 32.065 -4.658 82.885 1.00 39.69 76 ILE B C 1
ATOM 1452 O O . ILE B 1 79 ? 32.460 -5.023 81.799 1.00 45.76 76 ILE B O 1
ATOM 1457 N N . GLN B 1 80 ? 32.803 -3.947 83.712 1.00 38.86 77 GLN B N 1
ATOM 1458 C CA . GLN B 1 80 ? 34.143 -3.571 83.340 1.00 41.93 77 GLN B CA 1
ATOM 1459 C C . GLN B 1 80 ? 34.904 -3.443 84.640 1.00 41.70 77 GLN B C 1
ATOM 1460 O O . GLN B 1 80 ? 34.411 -2.837 85.602 1.00 40.56 77 GLN B O 1
ATOM 1466 N N . LEU B 1 81 ? 36.150 -3.927 84.616 1.00 38.29 78 LEU B N 1
ATOM 1467 C CA . LEU B 1 81 ? 37.139 -3.596 85.645 1.00 36.48 78 LEU B CA 1
ATOM 1468 C C . LEU B 1 81 ? 38.432 -3.089 85.035 1.00 38.60 78 LEU B C 1
ATOM 1469 O O . LEU B 1 81 ? 38.945 -3.687 84.068 1.00 36.79 78 LEU B O 1
ATOM 1474 N N . SER B 1 82 ? 38.992 -2.066 85.656 1.00 39.95 79 SER B N 1
ATOM 1475 C CA . SER B 1 82 ? 40.304 -1.548 85.260 1.00 40.84 79 SER B CA 1
ATOM 1476 C C . SER B 1 82 ? 41.100 -1.504 86.533 1.00 44.88 79 SER B C 1
ATOM 1477 O O . SER B 1 82 ? 40.644 -0.903 87.487 1.00 47.59 79 SER B O 1
ATOM 1480 N N . ILE B 1 83 ? 42.269 -2.145 86.552 1.00 40.99 80 ILE B N 1
ATOM 1481 C CA . ILE B 1 83 ? 43.121 -2.134 87.736 1.00 41.51 80 ILE B CA 1
ATOM 1482 C C . ILE B 1 83 ? 44.574 -1.771 87.456 1.00 37.94 80 ILE B C 1
ATOM 1483 O O . ILE B 1 83 ? 45.166 -2.232 86.477 1.00 42.39 80 ILE B O 1
ATOM 1488 N N . ASN B 1 84 ? 45.170 -0.958 88.323 1.00 41.41 81 ASN B N 1
ATOM 1489 C CA . ASN B 1 84 ? 46.594 -0.646 88.180 1.00 46.57 81 ASN B CA 1
ATOM 1490 C C . ASN B 1 84 ? 47.302 -1.370 89.302 1.00 46.71 81 ASN B C 1
ATOM 1491 O O . ASN B 1 84 ? 46.913 -1.226 90.449 1.00 48.19 81 ASN B O 1
ATOM 1496 N N . HIS B 1 85 ? 48.342 -2.128 88.977 1.00 45.21 82 HIS B N 1
ATOM 1497 C CA . HIS B 1 85 ? 49.197 -2.743 89.991 1.00 47.37 82 HIS B CA 1
ATOM 1498 C C . HIS B 1 85 ? 50.423 -1.893 90.112 1.00 45.69 82 HIS B C 1
ATOM 1499 O O . HIS B 1 85 ? 51.244 -1.787 89.166 1.00 45.98 82 HIS B O 1
ATOM 1506 N N . LEU B 1 86 ? 50.518 -1.250 91.274 1.00 50.94 83 LEU B N 1
ATOM 1507 C CA . LEU B 1 86 ? 51.486 -0.191 91.494 1.00 52.91 83 LEU B CA 1
ATOM 1508 C C . LEU B 1 86 ? 52.764 -0.738 92.090 1.00 57.04 83 LEU B C 1
ATOM 1509 O O . LEU B 1 86 ? 53.854 -0.370 91.669 1.00 57.92 83 LEU B O 1
ATOM 1514 N N . LYS B 1 87 ? 52.643 -1.650 93.047 1.00 60.24 84 LYS B N 1
ATOM 1515 C CA . LYS B 1 87 ? 53.827 -2.219 93.668 1.00 63.19 84 LYS B CA 1
ATOM 1516 C C . LYS B 1 87 ? 53.513 -3.666 93.974 1.00 61.14 84 LYS B C 1
ATOM 1517 O O . LYS B 1 87 ? 52.347 -4.034 94.105 1.00 50.16 84 LYS B O 1
ATOM 1523 N N . SER B 1 88 ? 54.537 -4.499 94.101 1.00 62.89 85 SER B N 1
ATOM 1524 C CA . SER B 1 88 ? 54.301 -5.878 94.526 1.00 62.77 85 SER B CA 1
ATOM 1525 C C . SER B 1 88 ? 54.175 -5.999 96.039 1.00 66.13 85 SER B C 1
ATOM 1526 O O . SER B 1 88 ? 54.575 -5.115 96.797 1.00 68.65 85 SER B O 1
ATOM 1529 N N . ALA B 1 89 ? 53.620 -7.113 96.480 1.00 60.58 86 ALA B N 1
ATOM 1530 C CA . ALA B 1 89 ? 53.619 -7.464 97.890 1.00 67.99 86 ALA B CA 1
ATOM 1531 C C . ALA B 1 89 ? 54.186 -8.870 98.037 1.00 69.19 86 ALA B C 1
ATOM 1532 O O . ALA B 1 89 ? 53.960 -9.732 97.193 1.00 64.05 86 ALA B O 1
ATOM 1534 N N . ASP B 1 90 ? 54.922 -9.100 99.116 1.00 69.71 87 ASP B N 1
ATOM 1535 C CA . ASP B 1 90 ? 55.621 -10.364 99.296 1.00 70.82 87 ASP B CA 1
ATOM 1536 C C . ASP B 1 90 ? 54.832 -11.334 100.155 1.00 72.82 87 ASP B C 1
ATOM 1537 O O . ASP B 1 90 ? 53.988 -10.942 100.963 1.00 71.71 87 ASP B O 1
ATOM 1542 N N . LEU B 1 91 ? 55.124 -12.613 99.949 1.00 74.27 88 LEU B N 1
ATOM 1543 C CA . LEU B 1 91 ? 54.715 -13.670 100.866 1.00 79.41 88 LEU B CA 1
ATOM 1544 C C . LEU B 1 91 ? 55.001 -13.208 102.291 1.00 81.94 88 LEU B C 1
ATOM 1545 O O . LEU B 1 91 ? 56.111 -12.767 102.568 1.00 80.25 88 LEU B O 1
ATOM 1550 N N . GLY B 1 92 ? 54.010 -13.273 103.178 1.00 76.71 89 GLY B N 1
ATOM 1551 C CA . GLY B 1 92 ? 54.215 -12.870 104.568 1.00 80.60 89 GLY B CA 1
ATOM 1552 C C . GLY B 1 92 ? 53.774 -11.449 104.885 1.00 84.94 89 GLY B C 1
ATOM 1553 O O . GLY B 1 92 ? 53.560 -11.117 106.047 1.00 86.18 89 GLY B O 1
ATOM 1554 N N . ASP B 1 93 ? 53.622 -10.605 103.868 1.00 82.94 90 ASP B N 1
ATOM 1555 C CA . ASP B 1 93 ? 52.988 -9.297 104.040 1.00 80.93 90 ASP B CA 1
ATOM 1556 C C . ASP B 1 93 ? 51.510 -9.415 104.396 1.00 77.96 90 ASP B C 1
ATOM 1557 O O . ASP B 1 93 ? 50.929 -10.489 104.287 1.00 75.17 90 ASP B O 1
ATOM 1562 N N . LEU B 1 94 ? 50.911 -8.305 104.818 1.00 79.37 91 LEU B N 1
ATOM 1563 C CA . LEU B 1 94 ? 49.475 -8.240 105.062 1.00 75.43 91 LEU B CA 1
ATOM 1564 C C . LEU B 1 94 ? 48.860 -7.177 104.162 1.00 73.39 91 LEU B C 1
ATOM 1565 O O . LEU B 1 94 ? 49.353 -6.051 104.094 1.00 76.64 91 LEU B O 1
ATOM 1570 N N . VAL B 1 95 ? 47.793 -7.546 103.455 1.00 69.68 92 VAL B N 1
ATOM 1571 C CA . VAL B 1 95 ? 47.120 -6.627 102.546 1.00 64.32 92 VAL B CA 1
ATOM 1572 C C . VAL B 1 95 ? 45.806 -6.155 103.170 1.00 62.44 92 VAL B C 1
ATOM 1573 O O . VAL B 1 95 ? 45.092 -6.929 103.814 1.00 58.28 92 VAL B O 1
ATOM 1577 N N . PHE B 1 96 ? 45.526 -4.867 102.994 1.00 60.85 93 PHE B N 1
ATOM 1578 C CA . PHE B 1 96 ? 44.284 -4.221 103.403 1.00 60.14 93 PHE B CA 1
ATOM 1579 C C . PHE B 1 96 ? 43.563 -3.730 102.150 1.00 59.10 93 PHE B C 1
ATOM 1580 O O . PHE B 1 96 ? 44.181 -3.138 101.274 1.00 58.60 93 PHE B O 1
ATOM 1588 N N . ALA B 1 97 ? 42.260 -3.972 102.077 1.00 55.36 94 ALA B N 1
ATOM 1589 C CA . ALA B 1 97 ? 41.430 -3.545 100.967 1.00 52.31 94 ALA B CA 1
ATOM 1590 C C . ALA B 1 97 ? 40.335 -2.574 101.424 1.00 57.17 94 ALA B C 1
ATOM 1591 O O . ALA B 1 97 ? 39.750 -2.743 102.484 1.00 54.39 94 ALA B O 1
ATOM 1593 N N . GLU B 1 98 ? 40.028 -1.556 100.628 1.00 53.52 95 GLU B N 1
ATOM 1594 C CA . GLU B 1 98 ? 38.891 -0.689 100.951 1.00 50.80 95 GLU B CA 1
ATOM 1595 C C . GLU B 1 98 ? 38.177 -0.383 99.639 1.00 53.68 95 GLU B C 1
ATOM 1596 O O . GLU B 1 98 ? 38.811 0.064 98.674 1.00 54.69 95 GLU B O 1
ATOM 1602 N N . ALA B 1 99 ? 36.878 -0.674 99.592 1.00 51.98 96 ALA B N 1
ATOM 1603 C CA . ALA B 1 99 ? 36.030 -0.311 98.467 1.00 50.12 96 ALA B CA 1
ATOM 1604 C C . ALA B 1 99 ? 35.108 0.829 98.853 1.00 52.66 96 ALA B C 1
ATOM 1605 O O . ALA B 1 99 ? 34.441 0.760 99.878 1.00 55.40 96 ALA B O 1
ATOM 1607 N N . THR B 1 100 ? 35.061 1.866 98.020 1.00 51.09 97 THR B N 1
ATOM 1608 C CA . THR B 1 100 ? 34.103 2.944 98.191 1.00 50.51 97 THR B CA 1
ATOM 1609 C C . THR B 1 100 ? 33.539 3.347 96.833 1.00 56.95 97 THR B C 1
ATOM 1610 O O . THR B 1 100 ? 34.197 3.180 95.785 1.00 50.96 97 THR B O 1
ATOM 1614 N N . PRO B 1 101 ? 32.341 3.952 96.849 1.00 57.73 98 PRO B N 1
ATOM 1615 C CA . PRO B 1 101 ? 31.721 4.357 95.600 1.00 55.39 98 PRO B CA 1
ATOM 1616 C C . PRO B 1 101 ? 32.360 5.626 95.086 1.00 55.88 98 PRO B C 1
ATOM 1617 O O . PRO B 1 101 ? 32.667 6.523 95.859 1.00 59.51 98 PRO B O 1
ATOM 1621 N N . VAL B 1 102 ? 32.592 5.676 93.786 1.00 54.53 99 VAL B N 1
ATOM 1622 C CA . VAL B 1 102 ? 32.969 6.906 93.111 1.00 54.72 99 VAL B CA 1
ATOM 1623 C C . VAL B 1 102 ? 31.715 7.574 92.573 1.00 55.59 99 VAL B C 1
ATOM 1624 O O . VAL B 1 102 ? 31.627 8.799 92.557 1.00 64.99 99 VAL B O 1
ATOM 1628 N N . SER B 1 103 ? 30.750 6.786 92.121 1.00 58.89 100 SER B N 1
ATOM 1629 C CA . SER B 1 103 ? 29.531 7.343 91.561 1.00 67.58 100 SER B CA 1
ATOM 1630 C C . SER B 1 103 ? 28.402 6.347 91.740 1.00 75.02 100 SER B C 1
ATOM 1631 O O . SER B 1 103 ? 28.551 5.193 91.381 1.00 62.05 100 SER B O 1
ATOM 1634 N N . THR B 1 104 ? 27.261 6.767 92.268 1.00 68.49 101 THR B N 1
ATOM 1635 C CA . THR B 1 104 ? 26.126 5.861 92.326 1.00 75.59 101 THR B CA 1
ATOM 1636 C C . THR B 1 104 ? 24.979 6.563 91.619 1.00 89.20 101 THR B C 1
ATOM 1637 O O . THR B 1 104 ? 24.538 7.628 92.061 1.00 94.88 101 THR B O 1
ATOM 1641 N N . GLY B 1 105 ? 24.539 5.995 90.500 1.00 72.30 102 GLY B N 1
ATOM 1642 C CA . GLY B 1 105 ? 23.203 6.268 89.986 1.00 75.24 102 GLY B CA 1
ATOM 1643 C C . GLY B 1 105 ? 22.315 5.042 90.050 1.00 72.54 102 GLY B C 1
ATOM 1644 O O . GLY B 1 105 ? 22.717 4.020 90.594 1.00 80.34 102 GLY B O 1
ATOM 1645 N N . LYS B 1 106 ? 21.127 5.124 89.460 1.00 75.60 103 LYS B N 1
ATOM 1646 C CA . LYS B 1 106 ? 20.171 4.016 89.464 1.00 79.70 103 LYS B CA 1
ATOM 1647 C C . LYS B 1 106 ? 20.600 2.878 88.550 1.00 89.01 103 LYS B C 1
ATOM 1648 O O . LYS B 1 106 ? 20.244 1.725 88.789 1.00 90.69 103 LYS B O 1
ATOM 1654 N N . THR B 1 107 ? 21.366 3.200 87.509 1.00 77.39 104 THR B N 1
ATOM 1655 C CA . THR B 1 107 ? 21.674 2.221 86.477 1.00 69.57 104 THR B CA 1
ATOM 1656 C C . THR B 1 107 ? 23.144 1.835 86.575 1.00 59.50 104 THR B C 1
ATOM 1657 O O . THR B 1 107 ? 23.468 0.662 86.582 1.00 58.43 104 THR B O 1
ATOM 1661 N N . ILE B 1 108 ? 24.020 2.831 86.665 1.00 53.24 105 ILE B N 1
ATOM 1662 C CA . ILE B 1 108 ? 25.463 2.557 86.657 1.00 57.91 105 ILE B CA 1
ATOM 1663 C C . ILE B 1 108 ? 26.039 2.985 88.003 1.00 55.53 105 ILE B C 1
ATOM 1664 O O . ILE B 1 108 ? 25.679 4.044 88.512 1.00 53.00 105 ILE B O 1
ATOM 1669 N N . GLN B 1 109 ? 26.817 2.105 88.631 1.00 47.76 106 GLN B N 1
ATOM 1670 C CA . GLN B 1 109 ? 27.620 2.478 89.780 1.00 48.10 106 GLN B CA 1
ATOM 1671 C C . GLN B 1 109 ? 29.086 2.267 89.432 1.00 47.24 106 GLN B C 1
ATOM 1672 O O . GLN B 1 109 ? 29.436 1.353 88.696 1.00 47.67 106 GLN B O 1
ATOM 1678 N N . VAL B 1 110 ? 29.936 3.137 89.958 1.00 47.63 107 VAL B N 1
ATOM 1679 C CA . VAL B 1 110 ? 31.380 2.975 89.795 1.00 46.41 107 VAL B CA 1
ATOM 1680 C C . VAL B 1 110 ? 31.990 2.965 91.191 1.00 50.08 107 VAL B C 1
ATOM 1681 O O . VAL B 1 110 ? 31.749 3.870 91.978 1.00 50.23 107 VAL B O 1
ATOM 1685 N N . TRP B 1 111 ? 32.723 1.893 91.494 1.00 47.76 108 TRP B N 1
ATOM 1686 C CA . TRP B 1 111 ? 33.429 1.767 92.757 1.00 46.66 108 TRP B CA 1
ATOM 1687 C C . TRP B 1 111 ? 34.929 1.843 92.584 1.00 44.37 108 TRP B C 1
ATOM 1688 O O . TRP B 1 111 ? 35.496 1.339 91.626 1.00 47.77 108 TRP B O 1
ATOM 1699 N N . GLU B 1 112 ? 35.590 2.379 93.591 1.00 47.88 109 GLU B N 1
ATOM 1700 C CA . GLU B 1 112 ? 37.035 2.323 93.623 1.00 46.29 109 GLU B CA 1
ATOM 1701 C C . GLU B 1 112 ? 37.427 1.326 94.688 1.00 43.86 109 GLU B C 1
ATOM 1702 O O . GLU B 1 112 ? 36.854 1.324 95.770 1.00 50.51 109 GLU B O 1
ATOM 1708 N N . VAL B 1 113 ? 38.380 0.458 94.364 1.00 48.44 110 VAL B N 1
ATOM 1709 C CA . VAL B 1 113 ? 38.980 -0.430 95.354 1.00 44.58 110 VAL B CA 1
ATOM 1710 C C . VAL B 1 113 ? 40.480 -0.207 95.460 1.00 46.08 110 VAL B C 1
ATOM 1711 O O . VAL B 1 113 ? 41.224 -0.342 94.469 1.00 51.83 110 VAL B O 1
ATOM 1715 N N . LYS B 1 114 ? 40.936 0.131 96.659 1.00 50.98 111 LYS B N 1
ATOM 1716 C CA . LYS B 1 114 ? 42.352 0.331 96.945 1.00 53.75 111 LYS B CA 1
ATOM 1717 C C . LYS B 1 114 ? 42.882 -0.831 97.782 1.00 49.23 111 LYS B C 1
ATOM 1718 O O . LYS B 1 114 ? 42.188 -1.334 98.636 1.00 53.89 111 LYS B O 1
ATOM 1724 N N . LEU B 1 115 ? 44.092 -1.290 97.472 1.00 52.10 112 LEU B N 1
ATOM 1725 C CA . LEU B 1 115 ? 44.819 -2.245 98.290 1.00 52.50 112 LEU B CA 1
ATOM 1726 C C . LEU B 1 115 ? 46.126 -1.622 98.772 1.00 53.62 112 LEU B C 1
ATOM 1727 O O . LEU B 1 115 ? 46.863 -0.994 97.997 1.00 56.75 112 LEU B O 1
ATOM 1732 N N . TRP B 1 116 ? 46.435 -1.850 100.043 1.00 57.72 113 TRP B N 1
ATOM 1733 C CA . TRP B 1 116 ? 47.697 -1.420 100.659 1.00 67.46 113 TRP B CA 1
ATOM 1734 C C . TRP B 1 116 ? 48.337 -2.635 101.315 1.00 67.52 113 TRP B C 1
ATOM 1735 O O . TRP B 1 116 ? 47.636 -3.556 101.735 1.00 67.83 113 TRP B O 1
ATOM 1746 N N . LYS B 1 117 ? 49.660 -2.612 101.428 1.00 65.41 114 LYS B N 1
ATOM 1747 C CA . LYS B 1 117 ? 50.369 -3.661 102.146 1.00 64.60 114 LYS B CA 1
ATOM 1748 C C . LYS B 1 117 ? 51.063 -3.041 103.336 1.00 71.37 114 LYS B C 1
ATOM 1749 O O . LYS B 1 117 ? 51.402 -1.851 103.332 1.00 75.65 114 LYS B O 1
ATOM 1755 N N . THR B 1 118 ? 51.258 -3.888 104.340 1.00 74.32 115 THR B N 1
ATOM 1756 C CA . THR B 1 118 ? 52.276 -3.681 105.359 1.00 84.89 115 THR B CA 1
ATOM 1757 C C . THR B 1 118 ? 53.139 -4.947 105.410 1.00 91.62 115 THR B C 1
ATOM 1758 O O . THR B 1 118 ? 52.687 -5.999 104.954 1.00 79.63 115 THR B O 1
ATOM 1762 N N . THR B 1 119 ? 54.367 -4.859 105.922 1.00 86.85 116 THR B N 1
ATOM 1763 C CA . THR B 1 119 ? 55.331 -5.957 105.804 1.00 90.91 116 THR B CA 1
ATOM 1764 C C . THR B 1 119 ? 55.676 -6.503 107.186 1.00 102.06 116 THR B C 1
ATOM 1765 O O . THR B 1 119 ? 55.240 -5.951 108.191 1.00 101.20 116 THR B O 1
ATOM 1769 N N . GLN B 1 120 ? 56.470 -7.568 107.246 1.00 107.89 117 GLN B N 1
ATOM 1770 C CA . GLN B 1 120 ? 57.004 -8.027 108.525 1.00 125.72 117 GLN B CA 1
ATOM 1771 C C . GLN B 1 120 ? 57.831 -6.918 109.162 1.00 124.21 117 GLN B C 1
ATOM 1772 O O . GLN B 1 120 ? 57.559 -6.496 110.286 1.00 117.99 117 GLN B O 1
ATOM 1778 N N . LYS B 1 121 ? 58.826 -6.439 108.423 1.00 125.67 118 LYS B N 1
ATOM 1779 C CA . LYS B 1 121 ? 59.740 -5.426 108.924 1.00 125.78 118 LYS B CA 1
ATOM 1780 C C . LYS B 1 121 ? 58.993 -4.160 109.332 1.00 123.88 118 LYS B C 1
ATOM 1781 O O . LYS B 1 121 ? 59.168 -3.679 110.449 1.00 128.26 118 LYS B O 1
ATOM 1787 N N . ASP B 1 122 ? 58.155 -3.626 108.446 1.00 120.39 119 ASP B N 1
ATOM 1788 C CA . ASP B 1 122 ? 57.399 -2.401 108.726 1.00 121.16 119 ASP B CA 1
ATOM 1789 C C . ASP B 1 122 ? 55.884 -2.648 108.659 1.00 127.11 119 ASP B C 1
ATOM 1790 O O . ASP B 1 122 ? 55.313 -2.856 107.581 1.00 119.40 119 ASP B O 1
ATOM 1795 N N . LYS B 1 123 ? 55.232 -2.611 109.819 1.00 126.39 120 LYS B N 1
ATOM 1796 C CA . LYS B 1 123 ? 53.815 -2.970 109.938 1.00 119.09 120 LYS B CA 1
ATOM 1797 C C . LYS B 1 123 ? 52.867 -1.774 110.055 1.00 115.77 120 LYS B C 1
ATOM 1798 O O . LYS B 1 123 ? 51.649 -1.933 109.997 1.00 110.34 120 LYS B O 1
ATOM 1804 N N . ALA B 1 124 ? 53.426 -0.580 110.233 1.00 122.36 121 ALA B N 1
ATOM 1805 C CA . ALA B 1 124 ? 52.638 0.629 110.480 1.00 119.56 121 ALA B CA 1
ATOM 1806 C C . ALA B 1 124 ? 52.247 1.228 109.147 1.00 110.07 121 ALA B C 1
ATOM 1807 O O . ALA B 1 124 ? 51.142 1.737 108.947 1.00 98.53 121 ALA B O 1
ATOM 1809 N N . ASN B 1 125 ? 53.213 1.174 108.242 1.00 111.11 122 ASN B N 1
ATOM 1810 C CA . ASN B 1 125 ? 53.202 2.044 107.090 1.00 105.48 122 ASN B CA 1
ATOM 1811 C C . ASN B 1 125 ? 52.487 1.329 105.949 1.00 95.17 122 ASN B C 1
ATOM 1812 O O . ASN B 1 125 ? 53.028 0.399 105.352 1.00 94.59 122 ASN B O 1
ATOM 1817 N N . LYS B 1 126 ? 51.255 1.751 105.690 1.00 84.24 123 LYS B N 1
ATOM 1818 C CA . LYS B 1 126 ? 50.451 1.161 104.638 1.00 82.80 123 LYS B CA 1
ATOM 1819 C C . LYS B 1 126 ? 50.948 1.729 103.320 1.00 82.94 123 LYS B C 1
ATOM 1820 O O . LYS B 1 126 ? 50.924 2.939 103.110 1.00 82.08 123 LYS B O 1
ATOM 1826 N N . ILE B 1 127 ? 51.398 0.845 102.442 1.00 76.08 124 ILE B N 1
ATOM 1827 C CA . ILE B 1 127 ? 51.932 1.244 101.155 1.00 71.70 124 ILE B CA 1
ATOM 1828 C C . ILE B 1 127 ? 50.912 0.811 100.099 1.00 68.65 124 ILE B C 1
ATOM 1829 O O . ILE B 1 127 ? 50.467 -0.336 100.115 1.00 61.46 124 ILE B O 1
ATOM 1834 N N . LEU B 1 128 ? 50.506 1.741 99.238 1.00 60.53 125 LEU B N 1
ATOM 1835 C CA . LEU B 1 128 ? 49.484 1.472 98.241 1.00 60.44 125 LEU B CA 1
ATOM 1836 C C . LEU B 1 128 ? 50.107 0.573 97.170 1.00 60.29 125 LEU B C 1
ATOM 1837 O O . LEU B 1 128 ? 51.189 0.860 96.683 1.00 58.91 125 LEU B O 1
ATOM 1842 N N . ILE B 1 129 ? 4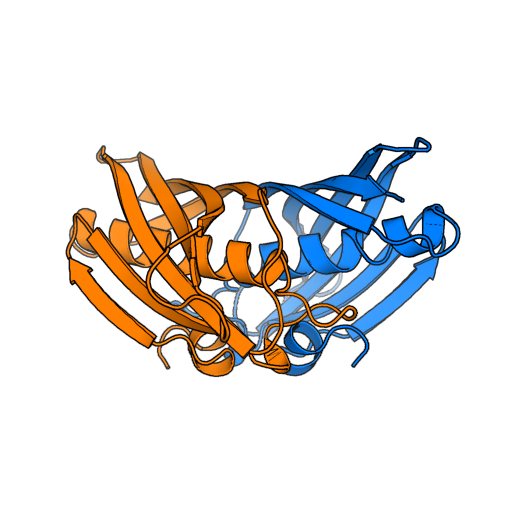9.475 -0.553 96.858 1.00 56.45 126 ILE B N 1
ATOM 1843 C CA . ILE B 1 129 ? 50.020 -1.483 95.873 1.00 60.15 126 ILE B CA 1
ATOM 1844 C C . ILE B 1 129 ? 49.105 -1.645 94.652 1.00 52.58 126 ILE B C 1
ATOM 1845 O O . ILE B 1 129 ? 49.532 -2.020 93.562 1.00 55.15 126 ILE B O 1
ATOM 1850 N N . SER B 1 130 ? 47.833 -1.332 94.824 1.00 49.34 127 SER B N 1
ATOM 1851 C CA . SER B 1 130 ? 46.845 -1.535 93.793 1.00 50.85 127 SER B CA 1
ATOM 1852 C C . SER B 1 130 ? 45.724 -0.520 93.893 1.00 46.90 127 SER B C 1
ATOM 1853 O O . SER B 1 130 ? 45.302 -0.141 94.977 1.00 59.74 127 SER B O 1
ATOM 1856 N N . SER B 1 131 ? 45.234 -0.076 92.744 1.00 52.40 128 SER B N 1
ATOM 1857 C CA . SER B 1 131 ? 44.035 0.741 92.683 1.00 50.08 128 SER B CA 1
ATOM 1858 C C . SER B 1 131 ? 43.175 0.362 91.486 1.00 52.75 128 SER B C 1
ATOM 1859 O O . SER B 1 131 ? 43.664 0.163 90.377 1.00 50.01 128 SER B O 1
ATOM 1862 N N . SER B 1 132 ? 41.882 0.230 91.729 1.00 49.87 129 SER B N 1
ATOM 1863 C CA . SER B 1 132 ? 40.963 -0.285 90.748 1.00 49.60 129 SER B CA 1
ATOM 1864 C C . SER B 1 132 ? 39.681 0.556 90.648 1.00 52.04 129 SER B C 1
ATOM 1865 O O . SER B 1 132 ? 39.253 1.192 91.623 1.00 50.95 129 SER B O 1
ATOM 1868 N N . ARG B 1 133 ? 39.099 0.560 89.452 1.00 49.21 130 ARG B N 1
ATOM 1869 C CA . ARG B 1 133 ? 37.751 1.080 89.215 1.00 47.09 130 ARG B CA 1
ATOM 1870 C C . ARG B 1 133 ? 36.876 -0.005 88.597 1.00 47.65 130 ARG B C 1
ATOM 1871 O O . ARG B 1 133 ? 37.240 -0.666 87.613 1.00 42.92 130 ARG B O 1
ATOM 1879 N N . VAL B 1 134 ? 35.712 -0.214 89.193 1.00 39.74 131 VAL B N 1
ATOM 1880 C CA . VAL B 1 134 ? 34.817 -1.267 88.817 1.00 37.52 131 VAL B CA 1
ATOM 1881 C C . VAL B 1 134 ? 33.514 -0.609 88.419 1.00 43.13 131 VAL B C 1
ATOM 1882 O O . VAL B 1 134 ? 32.990 0.194 89.188 1.00 43.10 131 VAL B O 1
ATOM 1886 N N . THR B 1 135 ? 33.047 -0.921 87.209 1.00 40.26 132 THR B N 1
ATOM 1887 C CA . THR B 1 135 ? 31.821 -0.386 86.654 1.00 43.81 132 THR B CA 1
ATOM 1888 C C . THR B 1 135 ? 30.757 -1.480 86.703 1.00 40.21 132 THR B C 1
ATOM 1889 O O . THR B 1 135 ? 30.981 -2.581 86.216 1.00 41.81 132 THR B O 1
ATOM 1893 N N . LEU B 1 136 ? 29.608 -1.166 87.297 1.00 43.12 133 LEU B N 1
ATOM 1894 C CA . LEU B 1 136 ? 28.555 -2.143 87.485 1.00 43.02 133 LEU B CA 1
ATOM 1895 C C . LEU B 1 136 ? 27.219 -1.599 87.020 1.00 48.75 133 LEU B C 1
ATOM 1896 O O . LEU B 1 136 ? 26.923 -0.413 87.167 1.00 48.28 133 LEU B O 1
ATOM 1901 N N . ILE B 1 137 ? 26.447 -2.484 86.417 1.00 47.36 134 ILE B N 1
ATOM 1902 C CA . ILE B 1 137 ? 25.100 -2.178 86.023 1.00 54.33 134 ILE B CA 1
ATOM 1903 C C . ILE B 1 137 ? 24.174 -2.830 87.053 1.00 54.76 134 ILE B C 1
ATOM 1904 O O . ILE B 1 137 ? 24.411 -3.943 87.544 1.00 53.03 134 ILE B O 1
ATOM 1909 N N . CYS B 1 138 ? 23.125 -2.093 87.389 1.00 58.58 135 CYS B N 1
ATOM 1910 C CA . CYS B 1 138 ? 22.321 -2.406 88.572 1.00 70.27 135 CYS B CA 1
ATOM 1911 C C . CYS B 1 138 ? 20.878 -2.486 88.080 1.00 74.68 135 CYS B C 1
ATOM 1912 O O . CYS B 1 138 ? 20.389 -1.549 87.461 1.00 81.90 135 CYS B O 1
ATOM 1915 N N . ASN B 1 139 ? 20.240 -3.641 88.264 1.00 110.39 136 ASN B N 1
ATOM 1916 C CA . ASN B 1 139 ? 19.313 -4.168 87.256 1.00 97.05 136 ASN B CA 1
ATOM 1917 C C . ASN B 1 139 ? 17.948 -3.587 87.489 1.00 86.45 136 ASN B C 1
ATOM 1918 O O . ASN B 1 139 ? 17.734 -2.458 87.069 1.00 96.32 136 ASN B O 1
#

Solvent-accessible surface area: 11360 Å² total; per-residue (Å²): 101,93,8,49,0,0,102,119,2,37,6,128,55,81,62,90,28,75,88,94,0,16,2,90,0,72,4,38,92,48,0,9,39,96,118,136,11,13,2,8,0,0,3,0,0,0,0,3,3,0,0,25,37,0,0,62,52,37,24,54,135,58,111,14,35,10,61,44,0,32,0,67,28,92,121,66,1,71,67,33,10,58,1,34,3,29,0,37,42,78,58,77,43,173,70,67,3,33,0,26,0,60,0,51,25,7,36,115,207,64,146,1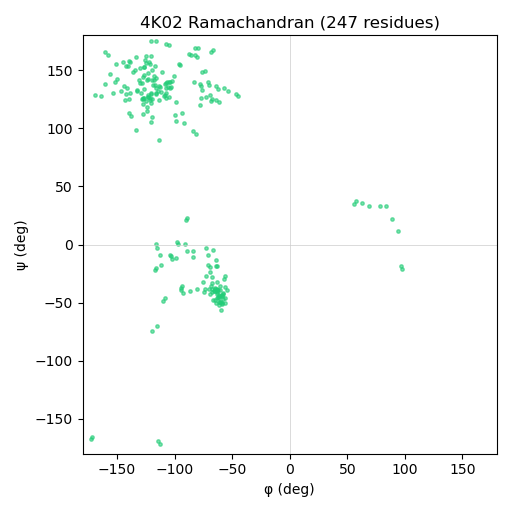00,79,101,49,63,4,2,29,1,119,0,33,0,71,6,140,100,112,12,34,0,2,118,47,4,36,14,114,71,93,62,93,26,62,91,96,0,13,2,78,0,75,4,35,96,26,0,10,31,104,112,137,8,13,2,8,0,0,3,0,1,0,0,6,4,0,0,18,42,0,0,43,45,41,29,49,150,125,87,7,41,12,63,44,0,30,0,65,24,90,122,60,1,70,74,35,8,60,1,42,3,32,0,36,41,76,58,78,44,192,72,70,3,33,0,25,0,62,1,55,25,6,28,111,198,66,147,96,78,100,46,62,4,1,25,3,116,0,34,0,62,7,120

CATH classification: 3.10.129.10

Sequence (254 aa):
AIDPPLHMLGFEFDELSPTRITGRLPVSPVCCQPFKVLHGGVSALIAESLASMMGAHMASGFKRVAGIQLSINHLKSADLGDLVFAEATPVSTGKTIQVWEVKLWKTTQKDKANKILISSSRVTLICNAIDPPLHMLGFEFDELSPTRITGRLPVSPVCCQPFKVLHGGVSALIAESLASMGAHMASGFKRVAGIQLSINHLKSADLGDLVFAEATPVSTGKTIQVWEVKLWKTTQKDKANKILISSSRVTLICN

Secondary structure (DSSP, 8-state):
--SHHHHHTT-EEEEEETTEEEEEEE--GGGEETTTEE-HHHHHHHHHHHHHHHHHHHTTS--EEEEEEEEEE-S--BTT-EEEEEEEEEEE-SSEEEEEEEEEEE-SS--S--EEEEEEEEEEEE-/--SHHHHHHT-EEEEEETTEEEEEEE--GGGEETTTEE-HHHHHHHHHHHHHHHHHHHTTS--EEEEEEEEEE-S--BTT-EEEEEEEEEEE-SSEEEEEEEEEEE-SS--S--EEEEEEEEEEEE-

Nearest PDB structures (foldseek):
  4k02-assembly1_A  TM=1.008E+00  e=7.196E-26  Arabidopsis thaliana
  2h4u-assembly1_A  TM=8.995E-01  e=3.132E-10  Homo sapiens
  4ord-assembly1_A  TM=8.914E-01  e=5.508E-10  Danio rerio
  3f5o-assembly1_B  TM=8.849E-01  e=9.153E-10  Homo sapiens
  2h4u-assembly1_D  TM=9.214E-01  e=2.995E-09  Homo sapiens

InterPro domains:
  IPR003736 Phenylacetic acid degradation-related domain [TIGR00369] (15-120)
  IPR006683 Thioesterase domain [PF03061] (45-118)
  IPR029069 HotDog domain superfamily [SSF54637] (11-132)

GO terms:
  GO:0051289 protein homotetramerization (P, IDA)
  GO:0005777 peroxisome (C, EXP)
  GO:0005777 peroxisome (C, IDA)
  GO:0042372 phylloquinone biosynthetic process (P, IMP)

Foldseek 3Di:
DVDPVCVVQAKDWDDADLFKTKTKGQQAPSQDDDVQWGDPVSVVVVVQVRQLSNLCRNQVNFHKDWDDKDKDFAAIHGHQKMKMKMKGWPDDDNFKTKIKMWIWIAHPVGRPDTHTGMIMIIIMTGD/DVLVVCVVQPWDWDDDALFKTKTKGQQAPVQDDDVQWGDVVSVVVVQQVNQLSSLCRVQVNFHKDWDDKDKDFAAIGGRGKMKMKMKGWPDDDNFKTKIKMWIWIAHPVGRPDTHTGMIMIIIMTGD

Radius of gyration: 17.09 Å; Cα contacts (8 Å, |Δi|>4): 679; chains: 2; bounding box: 44×36×40 Å

Organism: Arabidopsis thaliana (NCBI:txid3702)